Protein AF-A0A3S0N2Q9-F1 (afdb_monomer_lite)

pLDDT: mean 88.04, std 15.73, range [39.75, 98.62]

Sequence (225 aa):
MKKILVVFVSLSFTLGFSQKNTSEFSVGYNKNIETYFLAEILSAEHRRNNRDFELYKIKECSVYQPVVRNALQKYDRLKNSAIAVSTAKLNDILMEKYGSGNDILMKPLMYHKEFPSVEWVSEYYFENSNLTKEQNREATGLIKNYLTELSKFYIQENIEQFFKDNKDFYSGGIEEYSKQIPAGFTHAMEQFYGEKFHTYTVLISPMMMWPIEDNEGRGIAAEVV

Structure (mmCIF, N/CA/C/O backbone):
data_AF-A0A3S0N2Q9-F1
#
_entry.id   AF-A0A3S0N2Q9-F1
#
loop_
_atom_site.group_PDB
_atom_site.id
_atom_site.type_symbol
_atom_site.label_atom_id
_atom_site.label_alt_id
_atom_site.label_comp_id
_atom_site.label_asym_id
_atom_site.label_entity_id
_atom_site.label_seq_id
_atom_site.pdbx_PDB_ins_code
_atom_site.Cartn_x
_atom_site.Cartn_y
_atom_site.Cartn_z
_atom_site.occupancy
_atom_site.B_iso_or_equiv
_atom_site.auth_seq_id
_atom_site.auth_comp_id
_atom_site.auth_asym_id
_atom_site.auth_atom_id
_atom_site.pdbx_PDB_model_num
ATOM 1 N N . MET A 1 1 ? 88.301 -6.225 12.216 1.00 40.03 1 MET A N 1
ATOM 2 C CA . MET A 1 1 ? 87.132 -5.540 11.617 1.00 40.03 1 MET A CA 1
ATOM 3 C C . MET A 1 1 ? 86.053 -6.570 11.324 1.00 40.03 1 MET A C 1
ATOM 5 O O . MET A 1 1 ? 86.344 -7.494 10.582 1.00 40.03 1 MET A O 1
ATOM 9 N N . LYS A 1 2 ? 84.855 -6.429 11.903 1.00 39.75 2 LYS A N 1
ATOM 10 C CA . LYS A 1 2 ? 83.563 -6.909 11.369 1.00 39.75 2 LYS A CA 1
ATOM 11 C C . LYS A 1 2 ? 82.471 -6.323 12.272 1.00 39.75 2 LYS A C 1
ATOM 13 O O . LYS A 1 2 ? 82.330 -6.731 13.418 1.00 39.75 2 LYS A O 1
ATOM 18 N N . LYS A 1 3 ? 81.804 -5.272 11.789 1.00 42.94 3 LYS A N 1
ATOM 19 C CA . LYS A 1 3 ? 80.675 -4.622 12.466 1.00 42.94 3 LYS A CA 1
ATOM 20 C C . LYS A 1 3 ? 79.410 -5.381 12.068 1.00 42.94 3 LYS A C 1
ATOM 22 O O . LYS A 1 3 ? 79.165 -5.545 10.877 1.00 42.94 3 LYS A O 1
ATOM 27 N N . ILE A 1 4 ? 78.648 -5.858 13.046 1.00 51.09 4 ILE A N 1
ATOM 28 C CA . ILE A 1 4 ? 77.326 -6.444 12.818 1.00 51.09 4 ILE A CA 1
ATOM 29 C C . ILE A 1 4 ? 76.344 -5.276 12.737 1.00 51.09 4 ILE A C 1
ATOM 31 O O . ILE A 1 4 ? 76.158 -4.547 13.709 1.00 51.09 4 ILE A O 1
ATOM 35 N N . LEU A 1 5 ? 75.779 -5.066 11.551 1.00 46.06 5 LEU A N 1
ATOM 36 C CA . LEU A 1 5 ? 74.721 -4.095 11.310 1.00 46.06 5 LEU A CA 1
ATOM 37 C C . LEU A 1 5 ? 73.386 -4.810 11.559 1.00 46.06 5 LEU A C 1
ATOM 39 O O . LEU A 1 5 ? 72.993 -5.669 10.775 1.00 46.06 5 LEU A O 1
ATOM 43 N N . VAL A 1 6 ? 72.717 -4.500 12.668 1.00 51.66 6 VAL A N 1
ATOM 44 C CA . VAL A 1 6 ? 71.352 -4.974 12.933 1.00 51.66 6 VAL A CA 1
ATOM 45 C C . VAL A 1 6 ? 70.395 -3.932 12.365 1.00 51.66 6 VAL A C 1
ATOM 47 O O . VAL A 1 6 ? 70.317 -2.817 12.873 1.00 51.66 6 VAL A O 1
ATOM 50 N N . VAL A 1 7 ? 69.699 -4.282 11.284 1.00 51.31 7 VAL A N 1
ATOM 51 C CA . VAL A 1 7 ? 68.630 -3.461 10.705 1.00 51.31 7 VAL A CA 1
ATOM 52 C C . VAL A 1 7 ? 67.320 -3.871 11.370 1.00 51.31 7 VAL A C 1
ATOM 54 O O . VAL A 1 7 ? 66.811 -4.962 11.130 1.00 51.31 7 VAL A O 1
ATOM 57 N 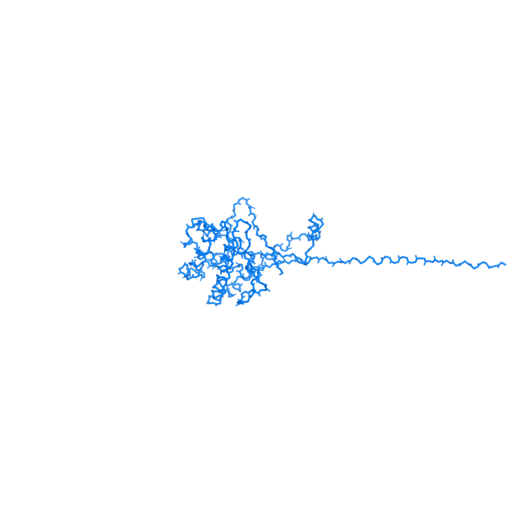N . PHE A 1 8 ? 66.781 -3.001 12.223 1.00 47.12 8 PHE A N 1
ATOM 58 C CA . PHE A 1 8 ? 65.413 -3.119 12.722 1.00 47.12 8 PHE A CA 1
ATOM 59 C C . PHE A 1 8 ? 64.461 -2.627 11.626 1.00 47.12 8 PHE A C 1
ATOM 61 O O . PHE A 1 8 ? 64.335 -1.427 11.396 1.00 47.12 8 PHE A O 1
ATOM 68 N N . VAL A 1 9 ? 63.815 -3.558 10.923 1.00 48.06 9 VAL A N 1
ATOM 69 C CA . VAL A 1 9 ? 62.701 -3.249 10.020 1.00 48.06 9 VAL A CA 1
ATOM 70 C C . VAL A 1 9 ? 61.433 -3.189 10.866 1.00 48.06 9 VAL A C 1
ATOM 72 O O . VAL A 1 9 ? 60.861 -4.214 11.232 1.00 48.06 9 VAL A O 1
ATOM 75 N N . SER A 1 10 ? 61.003 -1.981 11.212 1.00 47.91 10 SER A N 1
ATOM 76 C CA . SER A 1 10 ? 59.688 -1.718 11.792 1.00 47.91 10 SER A CA 1
ATOM 77 C C . SER A 1 10 ? 58.616 -1.902 10.713 1.00 47.91 10 SER A C 1
ATOM 79 O O . SER A 1 10 ? 58.299 -0.992 9.952 1.00 47.91 10 SER A O 1
ATOM 81 N N . LEU A 1 11 ? 58.058 -3.111 10.638 1.00 48.53 11 LEU A N 1
ATOM 82 C CA . LEU A 1 11 ? 56.84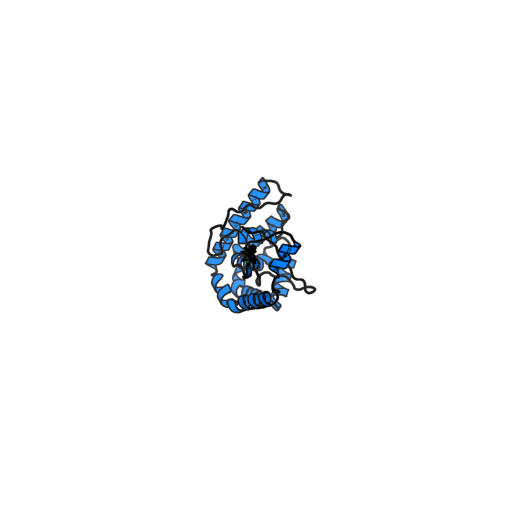8 -3.410 9.873 1.00 48.53 11 LEU A CA 1
ATOM 83 C C . LEU A 1 11 ? 55.632 -2.828 10.601 1.00 48.53 11 LEU A C 1
ATOM 85 O O . LEU A 1 11 ? 54.981 -3.494 11.403 1.00 48.53 11 LEU A O 1
ATOM 89 N N . SER A 1 12 ? 55.318 -1.568 10.315 1.00 47.28 12 SER A N 1
ATOM 90 C CA . SER A 1 12 ? 54.006 -0.999 10.617 1.00 47.28 12 SER A CA 1
ATOM 91 C C . SER A 1 12 ? 52.989 -1.559 9.622 1.00 47.28 12 SER A C 1
ATOM 93 O O . SER A 1 12 ? 52.709 -0.953 8.593 1.00 47.28 12 SER A O 1
ATOM 95 N N . PHE A 1 13 ? 52.435 -2.737 9.919 1.00 47.34 13 PHE A N 1
ATOM 96 C CA . PHE A 1 13 ? 51.189 -3.180 9.299 1.00 47.34 13 PHE A CA 1
ATOM 97 C C . PHE A 1 13 ? 50.051 -2.334 9.874 1.00 47.34 13 PHE A C 1
ATOM 99 O O . PHE A 1 13 ? 49.467 -2.661 10.906 1.00 47.34 13 PHE A O 1
ATOM 106 N N . THR A 1 14 ? 49.715 -1.235 9.206 1.00 50.50 14 THR A N 1
ATOM 107 C CA . THR A 1 14 ? 48.369 -0.681 9.320 1.00 50.50 14 THR A CA 1
ATOM 108 C C . THR A 1 14 ? 47.440 -1.634 8.574 1.00 50.50 14 THR A C 1
ATOM 110 O O . THR A 1 14 ? 47.204 -1.507 7.375 1.00 50.50 14 THR A O 1
ATOM 113 N N . LEU A 1 15 ? 46.916 -2.636 9.284 1.00 47.09 15 LEU A N 1
ATOM 114 C CA . LEU A 1 15 ? 45.679 -3.292 8.873 1.00 47.09 15 LEU A CA 1
ATOM 115 C C . LEU A 1 15 ? 44.588 -2.225 8.958 1.00 47.09 15 LEU A C 1
ATOM 117 O O . LEU A 1 15 ? 43.930 -2.055 9.982 1.00 47.09 15 LEU A O 1
ATOM 121 N N . GLY A 1 16 ? 44.449 -1.448 7.885 1.00 39.88 16 GLY A N 1
ATOM 122 C CA . GLY A 1 16 ? 43.250 -0.677 7.640 1.00 39.88 16 GLY A CA 1
ATOM 123 C C . GLY A 1 16 ? 42.119 -1.680 7.516 1.00 39.88 16 GLY A C 1
ATOM 124 O O . GLY A 1 16 ? 41.902 -2.244 6.446 1.00 39.88 16 GLY A O 1
ATOM 125 N N . PHE A 1 17 ? 41.422 -1.930 8.622 1.00 44.44 17 PHE A N 1
ATOM 126 C CA . PHE A 1 17 ? 40.077 -2.471 8.588 1.00 44.44 17 PHE A CA 1
ATOM 127 C C . PHE A 1 17 ? 39.235 -1.465 7.801 1.00 44.44 17 PHE A C 1
ATOM 129 O O . PHE A 1 17 ? 38.624 -0.557 8.358 1.00 44.44 17 PHE A O 1
ATOM 136 N N . SER A 1 18 ? 39.219 -1.602 6.475 1.00 44.56 18 SER A N 1
ATOM 137 C CA . SER A 1 18 ? 38.090 -1.134 5.694 1.00 44.56 18 SER A CA 1
ATOM 138 C C . SER A 1 18 ? 36.956 -2.068 6.070 1.00 44.56 18 SER A C 1
ATOM 140 O O . SER A 1 18 ? 36.773 -3.137 5.490 1.00 44.56 18 SER A O 1
ATOM 142 N N . GLN A 1 19 ? 36.239 -1.697 7.124 1.00 42.19 19 GLN A N 1
ATOM 143 C CA . GLN A 1 19 ? 34.925 -2.235 7.394 1.00 42.19 19 GLN A CA 1
ATOM 144 C C . GLN A 1 19 ? 34.051 -1.747 6.234 1.00 42.19 19 GLN A C 1
ATOM 146 O O . GLN A 1 19 ? 33.412 -0.701 6.317 1.00 42.19 19 GLN A O 1
ATOM 151 N N . LYS A 1 20 ? 34.091 -2.464 5.103 1.00 48.38 20 LYS A N 1
ATOM 152 C CA . LYS A 1 20 ? 33.092 -2.357 4.040 1.00 48.38 20 LYS A CA 1
ATOM 153 C C . LYS A 1 20 ? 31.778 -2.907 4.596 1.00 48.38 20 LYS A C 1
ATOM 155 O O . LYS A 1 20 ? 31.301 -3.947 4.167 1.00 48.38 20 LYS A O 1
ATOM 160 N N . ASN A 1 21 ? 31.192 -2.198 5.552 1.00 47.19 21 ASN A N 1
ATOM 161 C CA . ASN A 1 21 ? 29.748 -2.179 5.672 1.00 47.19 21 ASN A CA 1
ATOM 162 C C . ASN A 1 21 ? 29.280 -1.222 4.580 1.00 47.19 21 ASN A C 1
ATOM 164 O O . ASN A 1 21 ? 29.016 -0.054 4.838 1.00 47.19 21 ASN A O 1
ATOM 168 N N . THR A 1 22 ? 29.303 -1.690 3.331 1.00 54.75 22 THR A N 1
ATOM 169 C CA . THR A 1 22 ? 28.456 -1.077 2.316 1.00 54.75 22 THR A CA 1
ATOM 170 C C . THR A 1 22 ? 27.050 -1.474 2.711 1.00 54.75 22 THR A C 1
ATOM 172 O O . THR A 1 22 ? 26.713 -2.655 2.640 1.00 54.75 22 THR A O 1
ATOM 175 N N . SER A 1 23 ? 26.280 -0.519 3.211 1.00 62.28 23 SER A N 1
ATOM 176 C CA . SER A 1 23 ? 24.845 -0.675 3.387 1.00 62.28 23 SER A CA 1
ATOM 177 C C . SER A 1 23 ? 24.244 -1.249 2.106 1.00 62.28 23 SER A C 1
ATOM 179 O O . SER A 1 23 ? 24.501 -0.761 0.999 1.00 62.28 23 SER A O 1
ATOM 181 N N . GLU A 1 24 ? 23.522 -2.355 2.257 1.00 78.19 24 GLU A N 1
ATOM 182 C CA . GLU A 1 24 ? 22.898 -3.043 1.135 1.00 78.19 24 GLU A CA 1
ATOM 183 C C . GLU A 1 24 ? 21.768 -2.159 0.598 1.00 78.19 24 GLU A C 1
ATOM 185 O O . GLU A 1 24 ? 20.966 -1.637 1.372 1.00 78.19 24 GLU A O 1
ATOM 190 N N . PHE A 1 25 ? 21.733 -1.939 -0.716 1.00 86.75 25 PHE A N 1
ATOM 191 C CA . PHE A 1 25 ? 20.623 -1.253 -1.368 1.00 86.75 25 PHE A CA 1
ATOM 192 C C . PHE A 1 25 ? 19.730 -2.298 -2.026 1.00 86.75 25 PHE A C 1
ATOM 194 O O . PHE A 1 25 ? 20.210 -3.088 -2.840 1.00 86.75 25 PHE A O 1
ATOM 201 N N . SER A 1 26 ? 18.442 -2.290 -1.700 1.00 90.00 26 SER A N 1
ATOM 202 C CA . SER A 1 26 ? 17.467 -3.220 -2.261 1.00 90.00 26 SER A CA 1
ATOM 203 C C . SER A 1 26 ? 16.274 -2.483 -2.860 1.00 90.00 26 SER A C 1
ATOM 205 O O . SER A 1 26 ? 15.879 -1.408 -2.404 1.00 90.00 26 SER A O 1
ATOM 207 N N . VAL A 1 27 ? 15.704 -3.067 -3.910 1.00 93.44 27 VAL A N 1
ATOM 208 C CA . VAL A 1 27 ? 14.485 -2.579 -4.557 1.00 93.44 27 VAL A CA 1
ATOM 209 C C . VAL A 1 27 ? 13.480 -3.716 -4.564 1.00 93.44 27 VAL A C 1
ATOM 211 O O . VAL A 1 27 ? 13.806 -4.839 -4.949 1.00 93.44 27 VAL A O 1
ATOM 214 N N . GLY A 1 28 ? 12.257 -3.434 -4.139 1.00 95.94 28 GLY A N 1
ATOM 215 C CA . GLY A 1 28 ? 11.189 -4.421 -4.073 1.00 95.94 28 GLY A CA 1
ATOM 216 C C . GLY A 1 28 ? 9.818 -3.770 -4.109 1.00 95.94 28 GLY A C 1
ATOM 217 O O . GLY A 1 28 ? 9.685 -2.597 -4.432 1.00 95.94 28 GLY A O 1
ATOM 218 N N . TYR A 1 29 ? 8.797 -4.534 -3.753 1.00 96.44 29 TYR A N 1
ATOM 219 C CA . TYR A 1 29 ? 7.470 -4.029 -3.414 1.00 96.44 29 TYR A CA 1
ATOM 220 C C . TYR A 1 29 ? 7.019 -4.728 -2.133 1.00 96.44 29 TYR A C 1
ATOM 222 O O . TYR A 1 29 ? 7.585 -5.756 -1.756 1.00 96.44 29 TYR A O 1
ATOM 230 N N . ASN A 1 30 ? 6.015 -4.176 -1.460 1.00 96.62 30 ASN A N 1
ATOM 231 C CA . ASN A 1 30 ? 5.457 -4.765 -0.249 1.00 96.62 30 ASN A CA 1
ATOM 232 C C . ASN A 1 30 ? 3.965 -5.035 -0.448 1.00 96.62 30 ASN A C 1
ATOM 234 O O . ASN A 1 30 ? 3.196 -4.140 -0.801 1.00 96.62 30 ASN A O 1
ATOM 238 N N . LYS A 1 31 ? 3.545 -6.273 -0.204 1.00 97.62 31 LYS A N 1
ATOM 239 C CA . LYS A 1 31 ? 2.170 -6.721 -0.435 1.00 97.62 31 LYS A CA 1
ATOM 240 C C . LYS A 1 31 ? 1.167 -6.046 0.490 1.00 97.62 31 LYS A C 1
ATOM 242 O O . LYS A 1 31 ? 0.021 -5.882 0.081 1.00 97.62 31 LYS A O 1
ATOM 247 N N . ASN A 1 32 ? 1.561 -5.626 1.694 1.00 97.94 32 ASN A N 1
ATOM 248 C CA . ASN A 1 32 ? 0.667 -4.884 2.588 1.00 97.94 32 ASN A CA 1
ATOM 249 C C . ASN A 1 32 ? 0.337 -3.522 1.977 1.00 97.94 32 ASN A C 1
ATOM 251 O O . ASN A 1 32 ? -0.834 -3.155 1.904 1.00 97.94 32 ASN A O 1
ATOM 255 N N . ILE A 1 33 ? 1.365 -2.820 1.488 1.00 97.56 33 ILE A N 1
ATOM 256 C CA . ILE A 1 33 ? 1.238 -1.520 0.819 1.00 97.56 33 ILE A CA 1
ATOM 257 C C . ILE A 1 33 ? 0.391 -1.641 -0.449 1.00 97.56 33 ILE A C 1
ATOM 259 O O . ILE A 1 33 ? -0.598 -0.926 -0.601 1.00 97.56 33 ILE A O 1
ATOM 263 N N . GLU A 1 34 ? 0.706 -2.595 -1.322 1.00 98.06 34 GLU A N 1
ATOM 264 C CA . GLU A 1 34 ? -0.050 -2.779 -2.564 1.00 98.06 34 GLU A CA 1
ATOM 265 C C . GLU A 1 34 ? -1.511 -3.172 -2.307 1.00 98.06 34 GLU A C 1
ATOM 267 O O . GLU A 1 34 ? -2.424 -2.695 -2.980 1.00 98.06 34 GLU A O 1
ATOM 272 N N . THR A 1 35 ? -1.758 -4.018 -1.304 1.00 98.62 35 THR A N 1
ATOM 273 C CA . THR A 1 35 ? -3.123 -4.414 -0.923 1.00 98.62 35 THR A CA 1
ATOM 274 C C . THR A 1 35 ? -3.893 -3.246 -0.321 1.00 98.62 35 THR A C 1
ATOM 276 O O . THR A 1 35 ? -5.088 -3.098 -0.578 1.00 98.62 35 THR A O 1
ATOM 279 N N . TYR A 1 36 ? -3.218 -2.395 0.452 1.00 98.56 36 TYR A N 1
ATOM 280 C CA . TYR A 1 36 ? -3.803 -1.167 0.966 1.00 98.56 36 TYR A CA 1
ATOM 281 C C . TYR A 1 36 ? -4.227 -0.230 -0.171 1.00 98.56 36 TYR A C 1
ATOM 283 O O . TYR A 1 36 ? -5.373 0.216 -0.186 1.00 98.56 36 TYR A O 1
ATOM 291 N N . PHE A 1 37 ? -3.360 0.015 -1.156 1.00 98.00 37 PHE A N 1
ATOM 292 C CA . PHE A 1 37 ? -3.709 0.877 -2.288 1.00 98.00 37 PHE A CA 1
ATOM 293 C C . PHE A 1 37 ? -4.804 0.281 -3.174 1.00 98.00 37 PHE A C 1
ATOM 295 O O . PHE A 1 37 ? -5.657 1.018 -3.668 1.00 98.00 37 PHE A O 1
ATOM 302 N N . LEU A 1 38 ? -4.867 -1.048 -3.304 1.00 98.56 38 LEU A N 1
ATOM 303 C CA . LEU A 1 38 ? -6.017 -1.706 -3.923 1.00 98.56 38 LEU A CA 1
ATOM 304 C C . LEU A 1 38 ? -7.311 -1.393 -3.158 1.00 98.56 38 LEU A C 1
ATOM 306 O O . LEU A 1 38 ? -8.324 -1.049 -3.767 1.00 98.56 38 LEU A O 1
ATOM 310 N N . ALA A 1 39 ? -7.289 -1.482 -1.829 1.00 98.50 39 ALA A N 1
ATOM 311 C CA . ALA A 1 39 ? -8.440 -1.128 -1.008 1.00 98.50 39 ALA A CA 1
ATOM 312 C C . ALA A 1 39 ? -8.799 0.367 -1.129 1.00 98.50 39 ALA A C 1
ATOM 314 O O . ALA A 1 39 ? -9.983 0.703 -1.164 1.00 98.50 39 ALA A O 1
ATOM 315 N N . GLU A 1 40 ? -7.815 1.261 -1.285 1.00 97.62 40 GLU A N 1
ATOM 316 C CA . GLU A 1 40 ? -8.074 2.682 -1.546 1.00 97.62 40 GLU A CA 1
ATOM 317 C C . GLU A 1 40 ? -8.801 2.911 -2.870 1.00 97.62 40 GLU A C 1
ATOM 319 O O . GLU A 1 40 ? -9.810 3.621 -2.876 1.00 97.62 40 GLU A O 1
ATOM 324 N N . ILE A 1 41 ? -8.360 2.258 -3.954 1.00 97.69 41 ILE A N 1
ATOM 325 C CA . ILE A 1 41 ? -9.036 2.292 -5.262 1.00 97.69 41 ILE A CA 1
ATOM 326 C C . ILE A 1 41 ? -10.510 1.905 -5.109 1.00 97.69 41 ILE A C 1
ATOM 328 O O . ILE A 1 41 ? -11.395 2.592 -5.618 1.00 97.69 41 ILE A O 1
ATOM 332 N N . LEU A 1 42 ? -10.786 0.820 -4.381 1.00 98.38 42 LEU A N 1
ATOM 333 C CA . LEU A 1 42 ? -12.152 0.342 -4.157 1.00 98.38 42 LEU A CA 1
ATOM 334 C C . LEU A 1 42 ? -12.978 1.300 -3.287 1.00 98.38 42 LEU A C 1
ATOM 336 O O . LEU A 1 42 ? -14.195 1.369 -3.437 1.00 98.38 42 LEU A O 1
ATOM 340 N N . SER A 1 43 ? -12.331 2.038 -2.385 1.00 98.06 43 SER A N 1
ATOM 341 C CA . SER A 1 43 ? -12.992 2.908 -1.410 1.00 98.06 43 SER A CA 1
ATOM 342 C C . SER A 1 43 ? -13.406 4.280 -1.941 1.00 98.06 43 SER A C 1
ATOM 344 O O . SER A 1 43 ? -14.196 4.959 -1.287 1.00 98.06 43 SER A O 1
ATOM 346 N N . ALA A 1 44 ? -12.890 4.698 -3.103 1.00 97.12 44 ALA A N 1
ATOM 347 C CA . ALA A 1 44 ? -13.015 6.065 -3.611 1.00 97.12 44 ALA A CA 1
ATOM 348 C C . ALA A 1 44 ? -14.455 6.607 -3.603 1.00 97.12 44 ALA A C 1
ATOM 350 O O . ALA A 1 44 ? -14.680 7.739 -3.181 1.00 97.12 44 ALA A O 1
ATOM 351 N N . GLU A 1 45 ? -15.446 5.800 -3.995 1.00 97.25 45 GLU A N 1
ATOM 352 C CA . GLU A 1 45 ? -16.851 6.232 -4.030 1.00 97.25 45 GLU A CA 1
ATOM 353 C C . GLU A 1 45 ? -17.467 6.473 -2.644 1.00 97.25 45 GLU A C 1
ATOM 355 O O . GLU A 1 45 ? -18.411 7.260 -2.547 1.00 97.25 45 GLU A O 1
ATOM 360 N N . HIS A 1 46 ? -16.927 5.845 -1.593 1.00 98.00 46 HIS A N 1
ATOM 361 C CA . HIS A 1 46 ? -17.415 5.927 -0.207 1.00 98.00 46 HIS A CA 1
ATOM 362 C C . HIS A 1 46 ? -16.757 7.037 0.609 1.00 98.00 46 HIS A C 1
ATOM 364 O O . HIS A 1 46 ? -17.183 7.303 1.735 1.00 98.00 46 HIS A O 1
ATOM 370 N N . ARG A 1 47 ? -15.709 7.672 0.075 1.00 96.75 47 ARG A N 1
ATOM 371 C CA . ARG A 1 47 ? -15.022 8.781 0.737 1.00 96.75 47 ARG A CA 1
ATOM 372 C C . ARG A 1 47 ? -15.976 9.961 0.902 1.00 96.75 47 ARG A C 1
ATOM 374 O O . ARG A 1 47 ? -16.635 10.377 -0.050 1.00 96.75 47 ARG A O 1
ATOM 381 N N . ARG A 1 48 ? -16.022 10.544 2.097 1.00 95.62 48 ARG A N 1
ATOM 382 C CA . ARG A 1 48 ? -16.661 11.848 2.324 1.00 95.62 48 ARG A CA 1
ATOM 383 C C . ARG A 1 48 ? -15.762 12.976 1.860 1.00 95.62 48 ARG A C 1
ATOM 385 O O . ARG A 1 48 ? -16.251 13.949 1.294 1.00 95.62 48 ARG A O 1
ATOM 392 N N . ASN A 1 49 ? -14.457 12.830 2.068 1.00 91.19 49 ASN A N 1
ATOM 393 C CA . ASN A 1 49 ? -13.488 13.845 1.697 1.00 91.19 49 ASN A CA 1
ATOM 394 C C . ASN A 1 49 ? -12.585 13.370 0.561 1.00 91.19 49 ASN A C 1
ATOM 396 O O . ASN A 1 49 ? -12.208 12.203 0.497 1.00 91.19 49 ASN A O 1
ATOM 400 N N . ASN A 1 50 ? -12.190 14.299 -0.309 1.00 89.88 50 ASN A N 1
ATOM 401 C CA . ASN A 1 50 ? -11.345 14.048 -1.482 1.00 89.88 50 ASN A CA 1
ATOM 402 C C . ASN A 1 50 ? -11.922 13.036 -2.490 1.00 89.88 50 ASN A C 1
ATOM 404 O O . ASN A 1 50 ? -11.203 12.620 -3.389 1.00 89.88 50 ASN A O 1
ATOM 408 N N . ARG A 1 51 ? -13.213 12.677 -2.400 1.00 95.69 51 ARG A N 1
ATOM 409 C CA . ARG A 1 51 ? -13.880 11.734 -3.316 1.00 95.69 51 ARG A CA 1
ATOM 410 C C . ARG A 1 51 ? -13.646 12.074 -4.783 1.00 95.69 51 ARG A C 1
ATOM 412 O O . ARG A 1 51 ? -13.207 11.218 -5.541 1.00 95.69 51 ARG A O 1
ATOM 419 N N . ASP A 1 52 ? -13.894 13.323 -5.168 1.00 96.12 52 ASP A N 1
ATOM 420 C CA . ASP A 1 52 ? -13.748 13.753 -6.562 1.00 96.12 52 ASP A CA 1
ATOM 421 C C . ASP A 1 52 ? -12.298 13.632 -7.045 1.00 96.12 52 ASP A C 1
ATOM 423 O O . ASP A 1 52 ? -12.055 13.219 -8.177 1.00 96.12 52 ASP A O 1
ATOM 427 N N . PHE A 1 53 ? -11.332 13.911 -6.165 1.00 93.62 53 PHE A N 1
ATOM 428 C CA . PHE A 1 53 ? -9.917 13.736 -6.469 1.00 93.62 53 PHE A CA 1
ATOM 429 C C . PHE A 1 53 ? -9.544 12.254 -6.592 1.00 93.62 53 PHE A C 1
ATOM 431 O O . PHE A 1 53 ? -8.904 11.874 -7.565 1.00 93.62 53 PHE A O 1
ATOM 438 N N . GLU A 1 54 ? -9.985 11.387 -5.678 1.00 95.19 54 GLU A N 1
ATOM 439 C CA . GLU A 1 54 ? -9.747 9.939 -5.777 1.00 95.19 54 GLU A CA 1
ATOM 440 C C . GLU A 1 54 ? -10.347 9.345 -7.062 1.00 95.19 54 GLU A C 1
ATOM 442 O O . GLU A 1 54 ? -9.687 8.572 -7.758 1.00 95.19 54 GLU A O 1
ATOM 447 N N . LEU A 1 55 ? -11.562 9.758 -7.436 1.00 96.56 55 LEU A N 1
ATOM 448 C CA . LEU A 1 55 ? -12.203 9.343 -8.687 1.00 96.56 55 LEU A CA 1
ATOM 449 C C . LEU A 1 55 ? -11.465 9.875 -9.925 1.00 96.56 55 LEU A C 1
ATOM 451 O O . LEU A 1 55 ? -11.322 9.145 -10.909 1.00 96.56 55 LEU A O 1
ATOM 455 N N . TYR A 1 56 ? -10.956 11.110 -9.874 1.00 95.44 56 TYR A N 1
ATOM 456 C CA . TYR A 1 56 ? -10.071 11.657 -10.905 1.00 95.44 56 TYR A CA 1
ATOM 457 C C . TYR A 1 56 ? -8.799 10.815 -11.047 1.00 95.44 56 TYR A C 1
ATOM 459 O O . TYR A 1 56 ? -8.489 10.374 -12.153 1.00 95.44 56 TYR A O 1
ATOM 467 N N . LYS A 1 57 ? -8.117 10.494 -9.939 1.00 94.56 57 LYS A N 1
ATOM 468 C CA . LYS A 1 57 ? -6.917 9.645 -9.960 1.00 94.56 57 LYS A CA 1
ATOM 469 C C . LYS A 1 57 ? -7.190 8.288 -10.599 1.00 94.56 57 LYS A C 1
ATOM 471 O O . LYS A 1 57 ? -6.405 7.866 -11.440 1.00 94.56 57 LYS A O 1
ATOM 476 N N . ILE A 1 58 ? -8.303 7.636 -10.251 1.00 95.69 58 ILE A N 1
ATOM 477 C CA . ILE A 1 58 ? -8.719 6.360 -10.860 1.00 95.69 58 ILE A CA 1
ATOM 478 C C . ILE A 1 58 ? -8.859 6.509 -12.369 1.00 95.69 58 ILE A C 1
ATOM 480 O O . ILE A 1 58 ? -8.285 5.723 -13.127 1.00 95.69 58 ILE A O 1
ATOM 484 N N . LYS A 1 59 ? -9.609 7.523 -12.809 1.00 95.31 59 LYS A N 1
ATOM 485 C CA . LYS A 1 59 ? -9.851 7.772 -14.227 1.00 95.31 59 LYS A CA 1
ATOM 486 C C . LYS A 1 59 ? -8.537 7.976 -14.979 1.00 95.31 59 LYS A C 1
ATOM 488 O O . LYS A 1 59 ? -8.300 7.259 -15.945 1.00 95.31 59 LYS A O 1
ATOM 493 N N . GLU A 1 60 ? -7.684 8.886 -14.519 1.00 94.25 60 GLU A N 1
ATOM 494 C CA . GLU A 1 60 ? -6.431 9.218 -15.202 1.00 94.25 60 GLU A CA 1
ATOM 495 C C . GLU A 1 60 ? -5.416 8.070 -15.141 1.00 94.25 60 GLU A C 1
ATOM 497 O O . GLU A 1 60 ? -4.919 7.620 -16.172 1.00 94.25 60 GLU A O 1
ATOM 502 N N . CYS A 1 61 ? -5.137 7.529 -13.950 1.00 93.69 61 CYS A N 1
ATOM 503 C CA . CYS A 1 61 ? -4.103 6.506 -13.767 1.00 93.69 61 CYS A CA 1
ATOM 504 C C . CYS A 1 61 ? -4.455 5.195 -14.479 1.00 93.69 61 CYS A C 1
ATOM 506 O O . CYS A 1 61 ? -3.566 4.528 -14.999 1.00 93.69 61 CYS A O 1
ATOM 508 N N . SER A 1 62 ? -5.740 4.834 -14.582 1.00 94.81 62 SER A N 1
ATOM 509 C CA . SER A 1 62 ? -6.160 3.617 -15.296 1.00 94.81 62 SER A CA 1
ATOM 510 C C . SER A 1 62 ? -5.826 3.620 -16.797 1.00 94.81 62 SER A C 1
ATOM 512 O O . SER A 1 62 ? -5.806 2.556 -17.423 1.00 94.81 62 SER A O 1
ATOM 514 N N . VAL A 1 63 ? -5.529 4.788 -17.381 1.00 94.12 63 VAL A N 1
ATOM 515 C CA . VAL A 1 63 ? -5.139 4.919 -18.791 1.00 94.12 63 VAL A CA 1
ATOM 516 C C . VAL A 1 63 ? -3.716 4.410 -19.026 1.00 94.12 63 VAL A C 1
ATOM 518 O O . VAL A 1 63 ? -3.474 3.723 -20.020 1.00 94.12 63 VAL A O 1
ATOM 521 N N . TYR A 1 64 ? -2.782 4.712 -18.119 1.00 90.44 64 TYR A N 1
ATOM 522 C CA . TYR A 1 64 ? -1.346 4.480 -18.326 1.00 90.44 64 TYR A CA 1
ATOM 523 C C . TYR A 1 64 ? -0.665 3.628 -17.248 1.00 90.44 64 TYR A C 1
ATOM 525 O O . TYR A 1 64 ? 0.487 3.254 -17.445 1.00 90.44 64 TYR A O 1
ATOM 533 N N . GLN A 1 65 ? -1.340 3.279 -16.148 1.00 92.75 65 GLN A N 1
ATOM 534 C CA . GLN A 1 65 ? -0.851 2.333 -15.138 1.00 92.75 65 GLN A CA 1
ATOM 535 C C . GLN A 1 65 ? -1.545 0.968 -15.324 1.00 92.75 65 GLN A C 1
ATOM 537 O O . GLN A 1 65 ? -2.682 0.778 -14.874 1.00 92.75 65 GLN A O 1
ATOM 542 N N . PRO A 1 66 ? -0.898 -0.022 -15.979 1.00 94.38 66 PRO A N 1
ATOM 543 C CA . PRO A 1 66 ? -1.517 -1.316 -16.264 1.00 94.38 66 PRO A CA 1
ATOM 544 C C . PRO A 1 66 ? -1.985 -2.061 -15.015 1.00 94.38 66 PRO A C 1
ATOM 546 O O . PRO A 1 66 ? -3.040 -2.685 -15.057 1.00 94.38 66 PRO A O 1
ATOM 549 N N . VAL A 1 67 ? -1.246 -1.967 -13.904 1.00 96.88 67 VAL A N 1
ATOM 550 C CA . VAL A 1 67 ? -1.615 -2.616 -12.635 1.00 96.88 67 VAL A CA 1
ATOM 551 C C . VAL A 1 67 ? -2.941 -2.071 -12.104 1.00 96.88 67 VAL A C 1
ATOM 553 O O . VAL A 1 67 ? -3.828 -2.861 -11.789 1.00 96.88 67 VAL A O 1
ATOM 556 N N . VAL A 1 68 ? -3.136 -0.748 -12.105 1.00 96.81 68 VAL A N 1
ATOM 557 C CA . VAL A 1 68 ? -4.406 -0.116 -11.703 1.00 96.81 68 VAL A CA 1
ATOM 558 C C . VAL A 1 68 ? -5.548 -0.544 -12.622 1.00 96.81 68 VAL A C 1
ATOM 560 O O . VAL A 1 68 ? -6.614 -0.940 -12.151 1.00 96.81 68 VAL A O 1
ATOM 563 N N . ARG A 1 69 ? -5.330 -0.545 -13.942 1.00 97.38 69 ARG A N 1
ATOM 564 C CA . ARG A 1 69 ? -6.338 -1.016 -14.906 1.00 97.38 69 ARG A CA 1
ATOM 565 C C . ARG A 1 69 ? -6.729 -2.474 -14.658 1.00 97.38 69 ARG A C 1
ATOM 567 O O . ARG A 1 69 ? -7.916 -2.796 -14.644 1.00 97.38 69 ARG A O 1
ATOM 574 N N . ASN A 1 70 ? -5.745 -3.343 -14.445 1.00 98.06 70 ASN A N 1
ATOM 575 C CA . ASN A 1 70 ? -5.964 -4.764 -14.190 1.00 98.06 70 ASN A CA 1
ATOM 576 C C . ASN A 1 70 ? -6.692 -4.979 -12.854 1.00 98.06 70 ASN A C 1
ATOM 578 O O . ASN A 1 70 ? -7.570 -5.837 -12.761 1.00 98.06 70 ASN A O 1
ATOM 582 N N . ALA A 1 71 ? -6.368 -4.185 -11.830 1.00 97.88 71 ALA A N 1
ATOM 583 C CA . ALA A 1 71 ? -7.045 -4.209 -10.539 1.00 97.88 71 ALA A CA 1
ATOM 584 C C . ALA A 1 71 ? -8.524 -3.826 -10.668 1.00 97.88 71 ALA A C 1
ATOM 586 O O . ALA A 1 71 ? -9.389 -4.564 -10.196 1.00 97.88 71 ALA A O 1
ATOM 587 N N . LEU A 1 72 ? -8.820 -2.727 -11.367 1.00 97.50 72 LEU A N 1
ATOM 588 C CA . LEU A 1 72 ? -10.190 -2.283 -11.629 1.00 97.50 72 LEU A CA 1
ATOM 589 C C . LEU A 1 72 ? -10.992 -3.354 -12.371 1.00 97.50 72 LEU A C 1
ATOM 591 O O . LEU A 1 72 ? -12.105 -3.662 -11.968 1.00 97.50 72 LEU A O 1
ATOM 595 N N . GLN A 1 73 ? -10.418 -3.977 -13.404 1.00 97.56 73 GLN A N 1
ATOM 596 C CA . GLN A 1 73 ? -11.087 -5.050 -14.148 1.00 97.56 73 GLN A CA 1
ATOM 597 C C . GLN A 1 73 ? -11.365 -6.287 -13.284 1.00 97.56 73 GLN A C 1
ATOM 599 O O . GLN A 1 73 ? -12.445 -6.870 -13.376 1.00 97.56 73 GLN A O 1
ATOM 604 N N . LYS A 1 74 ? -10.408 -6.700 -12.443 1.00 98.25 7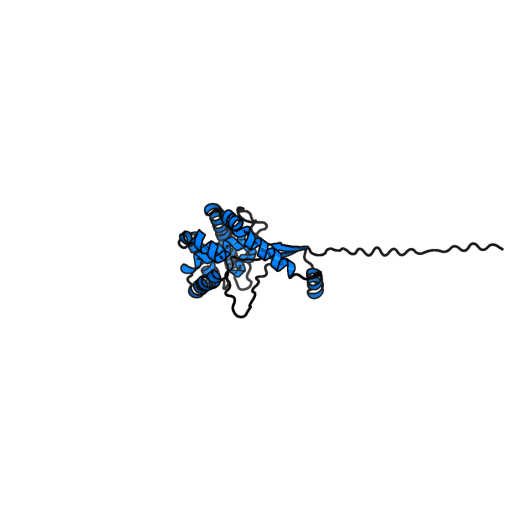4 LYS A N 1
ATOM 605 C CA . LYS A 1 74 ? -10.533 -7.918 -11.627 1.00 98.25 74 LYS A CA 1
ATOM 606 C C . LYS A 1 74 ? -11.460 -7.735 -10.423 1.00 98.25 74 LYS A C 1
ATOM 608 O O . LYS A 1 74 ? -12.161 -8.676 -10.047 1.00 98.25 74 LYS A O 1
ATOM 613 N N . TYR A 1 75 ? -11.467 -6.547 -9.823 1.00 98.19 75 TYR A N 1
ATOM 614 C CA . TYR A 1 75 ? -12.092 -6.297 -8.522 1.00 98.19 75 TYR A CA 1
ATOM 615 C C . TYR A 1 75 ? -13.260 -5.303 -8.556 1.00 98.19 75 TYR A C 1
ATOM 617 O O . TYR A 1 75 ? -13.758 -4.943 -7.494 1.00 98.19 75 TYR A O 1
ATOM 625 N N . ASP A 1 76 ? -13.768 -4.912 -9.731 1.00 96.12 76 ASP A N 1
ATOM 626 C CA . ASP A 1 76 ? -14.905 -3.980 -9.871 1.00 96.12 76 ASP A CA 1
ATOM 627 C C . ASP A 1 76 ? -16.112 -4.347 -8.986 1.00 96.12 76 ASP A C 1
ATOM 629 O O . ASP A 1 76 ? -16.693 -3.497 -8.310 1.00 96.12 76 ASP A O 1
ATOM 633 N N . ARG A 1 77 ? -16.422 -5.650 -8.889 1.00 97.44 77 ARG A N 1
ATOM 634 C CA . ARG A 1 77 ? -17.513 -6.181 -8.048 1.00 97.44 77 ARG A CA 1
ATOM 635 C C . ARG A 1 77 ? -17.383 -5.846 -6.556 1.00 97.44 77 ARG A C 1
ATOM 637 O O . ARG A 1 77 ? -18.346 -6.010 -5.812 1.00 97.44 77 ARG A O 1
ATOM 644 N N . LEU A 1 78 ? -16.200 -5.436 -6.101 1.00 98.06 78 LEU A N 1
ATOM 645 C CA . LEU A 1 78 ? -15.882 -5.168 -4.700 1.00 98.06 78 LEU A CA 1
ATOM 646 C C . LEU A 1 78 ? -16.001 -3.693 -4.314 1.00 98.06 78 LEU A C 1
ATOM 648 O O . LEU A 1 78 ? -15.783 -3.369 -3.148 1.00 98.06 78 LEU A O 1
ATOM 652 N N . LYS A 1 79 ? -16.399 -2.800 -5.226 1.00 95.62 79 LYS A N 1
ATOM 653 C CA . LYS A 1 79 ? -16.579 -1.367 -4.924 1.00 95.62 79 LYS A CA 1
ATOM 654 C C . LYS A 1 79 ? -17.537 -1.091 -3.764 1.00 95.62 79 LYS A C 1
ATOM 656 O O . LYS A 1 79 ? -17.378 -0.100 -3.074 1.00 95.62 79 LYS A O 1
ATOM 661 N N . ASN A 1 80 ? -18.493 -1.982 -3.498 1.00 97.31 80 ASN A N 1
ATOM 662 C CA . ASN A 1 80 ? -19.434 -1.877 -2.371 1.00 97.31 80 ASN A CA 1
ATOM 663 C C . ASN A 1 80 ? -19.145 -2.874 -1.236 1.00 97.31 80 ASN A C 1
ATOM 665 O O . ASN A 1 80 ? -20.010 -3.150 -0.406 1.00 97.31 80 ASN A O 1
ATOM 669 N N . SER A 1 81 ? -17.952 -3.467 -1.219 1.00 98.12 81 SER A N 1
ATOM 670 C CA . SER A 1 81 ? -17.557 -4.441 -0.201 1.00 98.12 81 SER A CA 1
ATOM 671 C C . SER A 1 81 ? -17.289 -3.785 1.157 1.00 98.12 81 SER A C 1
ATOM 673 O O . SER A 1 81 ? -17.063 -2.579 1.267 1.00 98.12 81 SER A O 1
ATOM 675 N N . ALA A 1 82 ? -17.260 -4.605 2.211 1.00 98.00 82 ALA A N 1
ATOM 676 C CA . ALA A 1 82 ? -16.954 -4.136 3.560 1.00 98.00 82 ALA A CA 1
ATOM 677 C C . ALA A 1 82 ? -15.566 -3.477 3.659 1.00 98.00 82 ALA A C 1
ATOM 679 O O . ALA A 1 82 ? -15.422 -2.505 4.399 1.00 98.00 82 ALA A O 1
ATOM 680 N N . ILE A 1 83 ? -14.571 -3.965 2.902 1.00 98.25 83 ILE A N 1
ATOM 681 C CA . ILE A 1 83 ? -13.234 -3.359 2.887 1.00 98.25 83 ILE A CA 1
ATOM 682 C C . ILE A 1 83 ? -13.258 -1.973 2.234 1.00 98.25 83 ILE A C 1
ATOM 684 O O . ILE A 1 83 ? -12.701 -1.041 2.793 1.00 98.25 83 ILE A O 1
ATOM 688 N N . ALA A 1 84 ? -13.992 -1.787 1.131 1.00 98.44 84 ALA A N 1
ATOM 689 C CA . ALA A 1 84 ? -14.108 -0.485 0.471 1.00 98.44 84 ALA A CA 1
ATOM 690 C C . ALA A 1 84 ? -14.685 0.578 1.423 1.00 98.44 84 ALA A C 1
ATOM 692 O O . ALA A 1 84 ? -14.138 1.672 1.567 1.00 98.44 84 ALA A O 1
ATOM 693 N N . VAL A 1 85 ? -15.757 0.228 2.138 1.00 98.44 85 VAL A N 1
ATOM 694 C CA . VAL A 1 85 ? -16.385 1.123 3.120 1.00 98.44 85 VAL A CA 1
ATOM 695 C C . VAL A 1 85 ? -15.466 1.373 4.320 1.00 98.44 85 VAL A C 1
ATOM 697 O O . VAL A 1 85 ? -15.381 2.503 4.805 1.00 98.44 85 VAL A O 1
ATOM 700 N N . SER A 1 86 ? -14.772 0.346 4.822 1.00 98.25 86 SER A N 1
ATOM 701 C CA . SER A 1 86 ? -13.908 0.485 5.999 1.00 98.25 86 SER A CA 1
ATOM 702 C C . SER A 1 86 ? -12.650 1.304 5.706 1.00 98.25 86 SER A C 1
ATOM 704 O O . SER A 1 86 ? -12.295 2.148 6.529 1.00 98.25 86 SER A O 1
ATOM 706 N N . THR A 1 87 ? -12.039 1.143 4.529 1.00 98.50 87 THR A N 1
ATOM 707 C CA . THR A 1 87 ? -10.916 1.967 4.062 1.00 98.50 87 THR A CA 1
ATOM 708 C C . THR A 1 87 ? -11.327 3.428 3.932 1.00 98.50 87 THR A C 1
ATOM 710 O O . THR A 1 87 ? -10.655 4.299 4.483 1.00 98.50 87 THR A O 1
ATOM 713 N N . ALA A 1 88 ? -12.471 3.714 3.296 1.00 98.12 88 ALA A N 1
ATOM 714 C CA . ALA A 1 88 ? -12.967 5.086 3.188 1.00 98.12 88 ALA A CA 1
ATOM 715 C C . ALA A 1 88 ? -13.209 5.708 4.565 1.00 98.12 88 ALA A C 1
ATOM 717 O O . ALA A 1 88 ? -12.757 6.819 4.841 1.00 98.12 88 ALA A O 1
ATOM 718 N N . LYS A 1 89 ? -13.865 4.957 5.457 1.00 97.88 89 LYS A N 1
ATOM 719 C CA . LYS A 1 89 ? -14.137 5.399 6.824 1.00 97.88 89 LYS A CA 1
ATOM 720 C C . LYS A 1 89 ? -12.856 5.674 7.604 1.00 97.88 89 LYS A C 1
ATOM 722 O O . LYS A 1 89 ? -12.811 6.680 8.308 1.00 97.88 89 LYS A O 1
ATOM 727 N N . LEU A 1 90 ? -11.849 4.803 7.511 1.00 98.12 90 LEU A N 1
ATOM 728 C CA . LEU A 1 90 ? -10.566 5.026 8.170 1.00 98.12 90 LEU A CA 1
ATOM 729 C C . LEU A 1 90 ? -9.934 6.319 7.656 1.00 98.12 90 LEU A C 1
ATOM 731 O O . LEU A 1 90 ? -9.641 7.192 8.464 1.00 98.12 90 LEU A O 1
ATOM 735 N N . ASN A 1 91 ? -9.788 6.467 6.341 1.00 97.50 91 ASN A N 1
ATOM 736 C CA . ASN A 1 91 ? -9.113 7.621 5.749 1.00 97.50 91 ASN A CA 1
ATOM 737 C C . ASN A 1 91 ? -9.827 8.940 6.057 1.00 97.50 91 ASN A C 1
ATOM 739 O O . ASN A 1 91 ? -9.172 9.934 6.363 1.00 97.50 91 ASN A O 1
ATOM 743 N N . ASP A 1 92 ? -11.160 8.948 6.048 1.00 97.12 92 ASP A N 1
ATOM 744 C CA . ASP A 1 92 ? -11.921 10.126 6.461 1.00 97.12 92 ASP A CA 1
ATOM 745 C C . ASP A 1 92 ? -11.727 10.435 7.953 1.00 97.12 92 ASP A C 1
ATOM 747 O O . ASP A 1 92 ? -11.530 11.593 8.301 1.00 97.12 92 ASP A O 1
ATOM 751 N N . ILE A 1 93 ? -11.723 9.430 8.841 1.00 97.00 93 ILE A N 1
ATOM 752 C CA . ILE A 1 93 ? -11.464 9.649 10.277 1.00 97.00 93 ILE A CA 1
ATOM 753 C C . ILE A 1 93 ? -10.045 10.182 10.500 1.00 97.00 93 ILE A C 1
ATOM 755 O O . ILE A 1 93 ? -9.867 11.119 11.278 1.00 97.00 93 ILE A O 1
ATOM 759 N N . LEU A 1 94 ? -9.043 9.608 9.828 1.00 95.81 94 LEU A N 1
ATOM 760 C CA . LEU A 1 94 ? -7.653 10.052 9.928 1.00 95.81 94 LEU A CA 1
ATOM 761 C C . LEU A 1 94 ? -7.508 11.524 9.554 1.00 95.81 94 LEU A C 1
ATOM 763 O O . LEU A 1 94 ? -6.872 12.288 10.284 1.00 95.81 94 LEU A O 1
ATOM 767 N N . MET A 1 95 ? -8.179 11.945 8.488 1.00 94.81 95 MET A N 1
ATOM 768 C CA . MET A 1 95 ? -8.106 13.324 8.038 1.00 94.81 95 MET A CA 1
ATOM 769 C C . MET A 1 95 ? -8.938 14.273 8.905 1.00 94.81 95 MET A C 1
ATOM 771 O O . MET A 1 95 ? -8.414 15.273 9.387 1.00 94.81 95 MET A O 1
ATOM 775 N N . GLU A 1 96 ? -10.213 13.961 9.146 1.00 95.44 96 GLU A N 1
ATOM 776 C CA . GLU A 1 96 ? -11.147 14.841 9.863 1.00 95.44 96 GLU A CA 1
ATOM 777 C C . GLU A 1 96 ? -10.775 15.004 11.342 1.00 95.44 96 GLU A C 1
ATOM 779 O O . GLU A 1 96 ? -10.888 16.096 11.897 1.00 95.44 96 GLU A O 1
ATOM 784 N N . LYS A 1 97 ? -10.355 13.916 11.999 1.00 95.06 97 LYS A N 1
ATOM 785 C CA . LYS A 1 97 ? -10.134 13.895 13.451 1.00 95.06 97 LYS A CA 1
ATOM 786 C C . LYS A 1 97 ? -8.672 14.072 13.839 1.00 95.06 97 LYS A C 1
ATOM 788 O O . LYS A 1 97 ? -8.397 14.653 14.888 1.00 95.06 97 LYS A O 1
ATOM 793 N N . TYR A 1 98 ? -7.751 13.552 13.032 1.00 95.19 98 TYR A N 1
ATOM 794 C CA . TYR A 1 98 ? -6.323 13.519 13.358 1.00 95.19 98 TYR A CA 1
ATOM 795 C C . TYR A 1 98 ? -5.466 14.360 12.402 1.00 95.19 98 TYR A C 1
ATOM 797 O O . TYR A 1 98 ? -4.243 14.372 12.545 1.00 95.19 98 TYR A O 1
ATOM 805 N N . GLY A 1 99 ? -6.080 15.062 11.440 1.00 92.38 99 GLY A N 1
ATOM 806 C CA . GLY A 1 99 ? -5.383 15.946 10.502 1.00 92.38 99 GLY A CA 1
ATOM 807 C C . GLY A 1 99 ? -4.329 15.232 9.655 1.00 92.38 99 GLY A C 1
ATOM 808 O O . GLY A 1 99 ? -3.346 15.854 9.266 1.00 92.38 99 GLY A O 1
ATOM 809 N N . SER A 1 100 ? -4.487 13.924 9.439 1.00 91.94 100 SER A N 1
ATOM 810 C CA . SER A 1 100 ? -3.483 13.056 8.819 1.00 91.94 100 SER A CA 1
ATOM 811 C C . SER A 1 100 ? -4.017 12.440 7.524 1.00 91.94 100 SER A C 1
ATOM 813 O O . SER A 1 100 ? -5.166 12.002 7.475 1.00 91.94 100 SER A O 1
ATOM 815 N N . GLY A 1 101 ? -3.189 12.414 6.477 1.00 91.00 101 GLY A N 1
ATOM 816 C CA . GLY A 1 101 ? -3.507 11.760 5.209 1.00 91.00 101 GLY A CA 1
ATOM 817 C C . GLY A 1 101 ? -3.381 10.236 5.285 1.00 91.00 101 GLY A C 1
ATOM 818 O O . GLY A 1 101 ? -3.183 9.655 6.347 1.00 91.00 101 GLY A O 1
ATOM 819 N N . ASN A 1 102 ? -3.500 9.562 4.144 1.00 89.50 102 ASN A N 1
ATOM 820 C CA . ASN A 1 102 ? -3.279 8.113 4.042 1.00 89.50 102 ASN A CA 1
ATOM 821 C C . ASN A 1 102 ? -1.796 7.711 4.162 1.00 89.50 102 ASN A C 1
ATOM 823 O O . ASN A 1 102 ? -1.491 6.549 4.431 1.00 89.50 102 ASN A O 1
ATOM 827 N N . ASP A 1 103 ? -0.876 8.657 3.986 1.00 89.94 103 ASP A N 1
ATOM 828 C CA . ASP A 1 103 ? 0.573 8.482 4.086 1.00 89.94 103 ASP A CA 1
ATOM 829 C C . ASP A 1 103 ? 1.008 7.930 5.448 1.00 89.94 103 ASP A C 1
ATOM 831 O O . ASP A 1 103 ? 1.921 7.103 5.523 1.00 89.94 103 ASP A O 1
ATOM 835 N N . ILE A 1 104 ? 0.282 8.274 6.516 1.00 92.38 104 ILE A N 1
ATOM 836 C CA . ILE A 1 104 ? 0.558 7.750 7.857 1.00 92.38 104 ILE A CA 1
ATOM 837 C C . ILE A 1 104 ? 0.367 6.233 7.979 1.00 92.38 104 ILE A C 1
ATOM 839 O O . ILE A 1 104 ? 0.832 5.648 8.959 1.00 92.38 104 ILE A O 1
ATOM 843 N N . LEU A 1 105 ? -0.286 5.577 7.008 1.00 95.19 105 LEU A N 1
ATOM 844 C CA . LEU A 1 105 ? -0.425 4.123 7.005 1.00 95.19 105 LEU A CA 1
ATOM 845 C C . LEU A 1 105 ? 0.819 3.389 6.507 1.00 95.19 105 LEU A C 1
ATOM 847 O O . LEU A 1 105 ? 0.945 2.195 6.771 1.00 95.19 105 LEU A O 1
ATOM 851 N N . MET A 1 106 ? 1.774 4.064 5.864 1.00 93.81 106 MET A N 1
ATOM 852 C CA . MET A 1 106 ? 2.978 3.387 5.367 1.00 93.81 106 MET A CA 1
ATOM 853 C C . MET A 1 106 ? 3.779 2.753 6.511 1.00 93.81 106 MET A C 1
ATOM 855 O O . MET A 1 106 ? 4.176 1.594 6.424 1.00 93.81 106 MET A O 1
ATOM 859 N N . LYS A 1 107 ? 3.934 3.463 7.636 1.00 93.44 107 LYS A N 1
ATOM 860 C CA . LYS A 1 107 ? 4.628 2.940 8.822 1.00 93.44 107 LYS A CA 1
ATOM 861 C C . LYS A 1 107 ? 3.952 1.690 9.420 1.00 93.44 107 LYS A C 1
ATOM 863 O O . LYS A 1 107 ? 4.625 0.666 9.514 1.00 93.44 107 LYS A O 1
ATOM 868 N N . PRO A 1 108 ? 2.659 1.697 9.807 1.00 95.50 108 PRO A N 1
ATOM 869 C CA . PRO A 1 108 ? 2.018 0.503 10.361 1.00 95.50 108 PRO A CA 1
ATOM 870 C C . PRO A 1 108 ? 1.985 -0.674 9.383 1.00 95.50 108 PRO A C 1
ATOM 872 O O . PRO A 1 108 ? 2.137 -1.809 9.825 1.00 95.50 108 PRO A O 1
ATOM 875 N N . LEU A 1 109 ? 1.839 -0.434 8.073 1.00 96.06 109 LEU A N 1
ATOM 876 C CA . LEU A 1 109 ? 1.881 -1.503 7.067 1.00 96.06 109 LEU A CA 1
ATOM 877 C C . LEU A 1 109 ? 3.238 -2.218 7.036 1.00 96.06 109 LEU A C 1
ATOM 879 O O . LEU A 1 109 ? 3.271 -3.420 6.783 1.00 96.06 109 LEU A O 1
ATOM 883 N N . MET A 1 110 ? 4.327 -1.511 7.347 1.00 93.50 110 MET A N 1
ATOM 884 C CA . MET A 1 110 ? 5.675 -2.078 7.446 1.00 93.50 110 MET A CA 1
ATOM 885 C C . MET A 1 110 ? 5.988 -2.697 8.815 1.00 93.50 110 MET A C 1
ATOM 887 O O . MET A 1 110 ? 6.797 -3.614 8.900 1.00 93.50 110 MET A O 1
ATOM 891 N N . TYR A 1 111 ? 5.340 -2.230 9.885 1.00 94.38 111 TYR A N 1
ATOM 892 C CA . TYR A 1 111 ? 5.433 -2.851 11.217 1.00 94.38 111 TYR A CA 1
ATOM 893 C C . TYR A 1 111 ? 4.613 -4.143 11.300 1.00 94.38 111 TYR A C 1
ATOM 895 O O . TYR A 1 111 ? 4.791 -4.949 12.214 1.00 94.38 111 TYR A O 1
ATOM 903 N N . HIS A 1 112 ? 3.705 -4.353 10.353 1.00 94.62 112 HIS A N 1
ATOM 904 C CA . HIS A 1 112 ? 2.949 -5.580 10.205 1.00 94.62 112 HIS A CA 1
ATOM 905 C C . HIS A 1 112 ? 3.728 -6.581 9.345 1.00 94.62 112 HIS A C 1
ATOM 907 O O . HIS A 1 112 ? 4.255 -6.236 8.287 1.00 94.62 112 HIS A O 1
ATOM 913 N N . LYS A 1 113 ? 3.783 -7.850 9.762 1.00 94.50 113 LYS A N 1
ATOM 914 C CA . LYS A 1 113 ? 4.413 -8.901 8.952 1.00 94.50 113 LYS A CA 1
ATOM 915 C C . LYS A 1 113 ? 3.642 -9.047 7.645 1.00 94.50 113 LYS A C 1
ATOM 917 O O . LYS A 1 113 ? 2.422 -8.917 7.628 1.00 94.50 113 LYS A O 1
ATOM 922 N N . GLU A 1 114 ? 4.335 -9.279 6.540 1.00 95.56 114 GLU A N 1
ATOM 923 C CA . GLU A 1 114 ? 3.688 -9.273 5.228 1.00 95.56 114 GLU A CA 1
ATOM 924 C C . GLU A 1 114 ? 2.505 -10.267 5.146 1.00 95.56 114 GLU A C 1
ATOM 926 O O . GLU A 1 114 ? 2.552 -11.372 5.704 1.00 95.56 114 GLU A O 1
ATOM 931 N N . PHE A 1 115 ? 1.412 -9.859 4.496 1.00 96.69 115 PHE A N 1
ATOM 932 C CA . PHE A 1 115 ? 0.215 -10.677 4.309 1.00 96.69 115 PHE A CA 1
ATOM 933 C C . PHE A 1 115 ? 0.558 -11.997 3.593 1.00 96.69 115 PHE A C 1
ATOM 935 O O . PHE A 1 115 ? 1.426 -12.020 2.717 1.00 96.69 115 PHE A O 1
ATOM 942 N N . PRO A 1 116 ? -0.095 -13.123 3.951 1.00 94.75 116 PRO A N 1
ATOM 943 C CA . PRO A 1 116 ? -1.343 -13.259 4.718 1.00 94.75 116 PRO A CA 1
ATOM 944 C C . PRO A 1 116 ? -1.162 -13.362 6.241 1.00 94.75 116 PRO A C 1
ATOM 946 O O . PRO A 1 116 ? -2.073 -13.806 6.938 1.00 94.75 116 PRO A O 1
ATOM 949 N N . SER A 1 117 ? 0.010 -13.010 6.778 1.00 92.19 117 SER A N 1
ATOM 950 C CA . SER A 1 117 ? 0.191 -12.950 8.228 1.00 92.19 117 SER A CA 1
ATOM 951 C C . SER A 1 117 ? -0.858 -12.039 8.886 1.00 92.19 117 SER A C 1
ATOM 953 O O . SER A 1 117 ? -1.411 -11.141 8.250 1.00 92.19 117 SER A O 1
ATOM 955 N N . VAL A 1 118 ? -1.116 -12.263 10.172 1.00 86.38 118 VAL A N 1
ATOM 956 C CA . VAL A 1 118 ? -1.866 -11.351 11.064 1.00 86.38 118 VAL A CA 1
ATOM 957 C C . VAL A 1 118 ? -0.992 -10.846 12.221 1.00 86.38 118 VAL A C 1
ATOM 959 O O . VAL A 1 118 ? -1.465 -10.189 13.145 1.00 86.38 118 VAL A O 1
ATOM 962 N N . GLU A 1 119 ? 0.287 -11.223 12.203 1.00 90.62 119 GLU A N 1
ATOM 963 C CA . GLU A 1 119 ? 1.275 -10.883 13.221 1.00 90.62 119 GLU A CA 1
ATOM 964 C C . GLU A 1 119 ? 1.960 -9.551 12.909 1.00 90.62 119 GLU A C 1
ATOM 966 O O . GLU A 1 119 ? 2.116 -9.158 11.751 1.00 90.62 119 GLU A O 1
ATOM 971 N N . TRP A 1 120 ? 2.464 -8.909 13.956 1.00 92.50 120 TRP A N 1
ATOM 972 C CA . TRP A 1 120 ? 3.292 -7.714 13.859 1.00 92.50 120 TRP A CA 1
ATOM 973 C C . TRP A 1 120 ? 4.771 -8.092 13.964 1.00 92.50 120 TRP A C 1
ATOM 975 O O . TRP A 1 120 ? 5.125 -8.999 14.716 1.00 92.50 120 TRP A O 1
ATOM 985 N N . VAL A 1 121 ? 5.632 -7.401 13.216 1.00 90.25 121 VAL A N 1
ATOM 986 C CA . VAL A 1 121 ? 7.096 -7.501 13.345 1.00 90.25 121 VAL A CA 1
ATOM 987 C C . VAL A 1 121 ? 7.538 -6.890 14.675 1.00 90.25 121 VAL A C 1
ATOM 989 O O . VAL A 1 121 ? 8.386 -7.444 15.372 1.00 90.25 121 VAL A O 1
ATOM 992 N N . SER A 1 122 ? 6.919 -5.771 15.048 1.00 87.69 122 SER A N 1
ATOM 993 C CA . SER A 1 122 ? 7.146 -5.050 16.297 1.00 87.69 122 SER A CA 1
ATOM 994 C C . SER A 1 122 ? 5.865 -4.349 16.751 1.00 87.69 122 SER A C 1
ATOM 996 O O . SER A 1 122 ? 4.920 -4.163 15.981 1.00 87.69 122 SER A O 1
ATOM 998 N N . GLU A 1 123 ? 5.802 -3.979 18.030 1.00 90.38 123 GLU A N 1
ATOM 999 C CA . GLU A 1 123 ? 4.643 -3.262 18.556 1.00 90.38 123 GLU A CA 1
ATOM 1000 C C . GLU A 1 123 ? 4.542 -1.875 17.902 1.00 90.38 123 GLU A C 1
ATOM 1002 O O . GLU A 1 123 ? 5.473 -1.072 17.957 1.00 90.38 123 GLU A O 1
ATOM 1007 N N . TYR A 1 124 ? 3.399 -1.600 17.276 1.00 92.94 124 TYR A N 1
ATOM 1008 C CA . TYR A 1 124 ? 3.129 -0.328 16.618 1.00 92.94 124 TYR A CA 1
ATOM 1009 C C . TYR A 1 124 ? 2.299 0.601 17.505 1.00 92.94 124 TYR A C 1
ATOM 1011 O O . TYR A 1 124 ? 1.235 0.217 18.001 1.00 92.94 124 TYR A O 1
ATOM 1019 N N . TYR A 1 125 ? 2.744 1.855 17.589 1.00 94.25 125 TYR A N 1
ATOM 1020 C CA . TYR A 1 125 ? 1.997 2.969 18.157 1.00 94.25 125 TYR A CA 1
ATOM 1021 C C . TYR A 1 125 ? 1.959 4.126 17.161 1.00 94.25 125 TYR A C 1
ATOM 1023 O O . TYR A 1 125 ? 2.980 4.504 16.583 1.00 94.25 125 TYR A O 1
ATOM 1031 N N . PHE A 1 126 ? 0.770 4.687 16.961 1.00 94.75 126 PHE A N 1
ATOM 1032 C CA . PHE A 1 126 ? 0.616 5.939 16.239 1.00 94.75 126 PHE A CA 1
ATOM 1033 C C . PHE A 1 126 ? 1.042 7.095 17.143 1.00 94.75 126 PHE A C 1
ATOM 1035 O O . PHE A 1 126 ? 0.552 7.226 18.267 1.00 94.75 126 PHE A O 1
ATOM 1042 N N . GLU A 1 127 ? 1.936 7.936 16.633 1.00 92.62 127 GLU A N 1
ATOM 1043 C CA . GLU A 1 127 ? 2.469 9.084 17.352 1.00 92.62 127 GLU A CA 1
ATOM 1044 C C . GLU A 1 127 ? 2.380 10.333 16.483 1.00 92.62 127 GLU A C 1
ATOM 1046 O O . GLU A 1 127 ? 2.989 10.425 15.419 1.00 92.62 127 GLU A O 1
ATOM 1051 N N . ASN A 1 128 ? 1.631 11.316 16.969 1.00 92.62 128 ASN A N 1
ATOM 1052 C CA . ASN A 1 128 ? 1.598 12.663 16.430 1.00 92.62 128 ASN A CA 1
ATOM 1053 C C . ASN A 1 128 ? 1.671 13.648 17.602 1.00 92.62 128 ASN A C 1
ATOM 1055 O O . ASN A 1 128 ? 0.863 13.584 18.534 1.00 92.62 128 ASN A O 1
ATOM 1059 N N . SER A 1 129 ? 2.657 14.545 17.566 1.00 92.94 129 SER A N 1
ATOM 1060 C CA . SER A 1 129 ? 2.921 15.521 18.630 1.00 92.94 129 SER A CA 1
ATOM 1061 C C . SER A 1 129 ? 1.828 16.581 18.769 1.00 92.94 129 SER A C 1
ATOM 1063 O O . SER A 1 129 ? 1.717 17.201 19.824 1.00 92.94 129 SER A O 1
ATOM 1065 N N . ASN A 1 130 ? 0.999 16.766 17.740 1.00 94.06 130 ASN A N 1
ATOM 1066 C CA . ASN A 1 130 ? -0.124 17.702 17.754 1.00 94.06 130 ASN A CA 1
ATOM 1067 C C . ASN A 1 130 ? -1.397 17.107 18.382 1.00 94.06 130 ASN A C 1
ATOM 1069 O O . ASN A 1 130 ? -2.398 17.811 18.504 1.00 94.06 130 ASN A O 1
ATOM 1073 N N . LEU A 1 131 ? -1.385 15.826 18.767 1.00 95.75 131 LEU A N 1
ATOM 1074 C CA . LEU A 1 131 ? -2.535 15.124 19.336 1.00 95.75 131 LEU A CA 1
ATOM 1075 C C . LEU A 1 131 ? -2.332 14.798 20.816 1.00 95.75 131 LEU A C 1
ATOM 1077 O O . LEU A 1 131 ? -1.209 14.646 21.301 1.00 95.75 131 LEU A O 1
ATOM 1081 N N . THR A 1 132 ? -3.436 14.622 21.546 1.00 97.25 132 THR A N 1
ATOM 1082 C CA . THR A 1 132 ? -3.371 14.115 22.922 1.00 97.25 132 THR A CA 1
ATOM 1083 C C . THR A 1 132 ? -2.950 12.643 22.954 1.00 97.25 132 THR A C 1
ATOM 1085 O O . THR A 1 132 ? -3.048 11.906 21.968 1.00 97.25 132 THR A O 1
ATOM 1088 N N . LYS A 1 133 ? -2.514 12.167 24.127 1.00 97.06 133 LYS A N 1
ATOM 1089 C CA . LYS A 1 133 ? -2.159 10.752 24.330 1.00 97.06 133 LYS A CA 1
ATOM 1090 C C . LYS A 1 133 ? -3.341 9.822 24.052 1.00 97.06 133 LYS A C 1
ATOM 1092 O O . LYS A 1 133 ? -3.162 8.740 23.498 1.00 97.06 133 LYS A O 1
ATOM 1097 N N . GLU A 1 134 ? -4.544 10.244 24.423 1.00 97.62 134 GLU A N 1
ATOM 1098 C CA . GLU A 1 134 ? -5.785 9.505 24.203 1.00 97.62 134 GLU A CA 1
ATOM 1099 C C . GLU A 1 134 ? -6.105 9.407 22.710 1.00 97.62 134 GLU A C 1
ATOM 1101 O O . GLU A 1 134 ? -6.427 8.321 22.234 1.00 97.62 134 GLU A O 1
ATOM 1106 N N . GLN A 1 135 ? -5.946 10.503 21.961 1.00 97.38 135 GLN A N 1
ATOM 1107 C CA . GLN A 1 135 ? -6.138 10.516 20.508 1.00 97.38 135 GLN A CA 1
ATOM 1108 C C . GLN A 1 135 ? -5.126 9.615 19.792 1.00 97.38 135 GLN A C 1
ATOM 1110 O O . GLN A 1 135 ? -5.522 8.823 18.940 1.00 97.38 135 GLN A O 1
ATOM 1115 N N . ASN A 1 136 ? -3.847 9.667 20.180 1.00 97.62 136 ASN A N 1
ATOM 1116 C CA . ASN A 1 136 ? -2.812 8.780 19.638 1.00 97.62 136 ASN A CA 1
ATOM 1117 C C . ASN A 1 136 ? -3.121 7.298 19.916 1.00 97.62 136 ASN A C 1
ATOM 1119 O O . ASN A 1 136 ? -3.018 6.448 19.026 1.00 97.62 136 ASN A O 1
ATOM 1123 N N . ARG A 1 137 ? -3.580 6.973 21.132 1.00 97.88 137 ARG A N 1
ATOM 1124 C CA . ARG A 1 137 ? -4.004 5.610 21.493 1.00 97.88 137 ARG A CA 1
ATOM 1125 C C . ARG A 1 137 ? -5.212 5.151 20.677 1.00 97.88 137 ARG A C 1
ATOM 1127 O O . ARG A 1 137 ? -5.248 4.005 20.233 1.00 97.88 137 ARG A O 1
ATOM 1134 N N . GLU A 1 138 ? -6.195 6.022 20.481 1.00 97.88 138 GLU A N 1
ATOM 1135 C CA . GLU A 1 138 ? -7.380 5.716 19.679 1.00 97.88 138 GLU A CA 1
ATOM 1136 C C 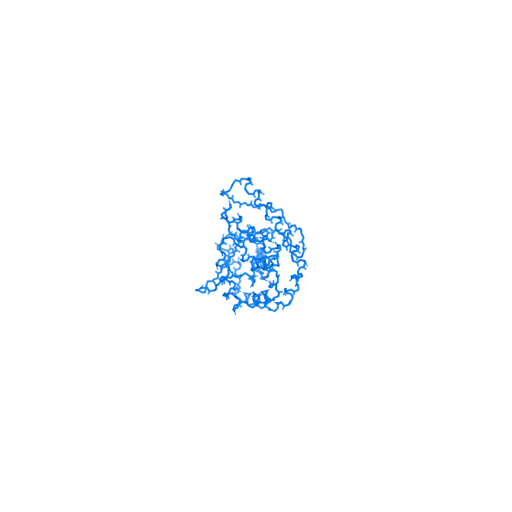. GLU A 1 138 ? -7.013 5.467 18.211 1.00 97.88 138 GLU A C 1
ATOM 1138 O O . GLU A 1 138 ? -7.398 4.437 17.658 1.00 97.88 138 GLU A O 1
ATOM 1143 N N . ALA A 1 139 ? -6.210 6.349 17.608 1.00 97.62 139 ALA A N 1
ATOM 1144 C CA . ALA A 1 139 ? -5.712 6.193 16.243 1.00 97.62 139 ALA A CA 1
ATOM 1145 C C . ALA A 1 139 ? -4.921 4.887 16.078 1.00 97.62 139 ALA A C 1
ATOM 1147 O O . ALA A 1 139 ? -5.150 4.145 15.124 1.00 97.62 139 ALA A O 1
ATOM 1148 N N . THR A 1 140 ? -4.075 4.542 17.056 1.00 97.56 140 THR A N 1
ATOM 1149 C CA . THR A 1 140 ? -3.374 3.248 17.091 1.00 97.56 140 THR A CA 1
ATOM 1150 C C . THR A 1 140 ? -4.366 2.086 17.013 1.00 97.56 140 THR A C 1
ATOM 1152 O O . THR A 1 140 ? -4.214 1.198 16.176 1.00 97.56 140 THR A O 1
ATOM 1155 N N . GLY A 1 141 ? -5.407 2.091 17.852 1.00 97.44 141 GLY A N 1
ATOM 1156 C CA . GLY A 1 141 ? -6.427 1.041 17.859 1.00 97.44 141 GLY A CA 1
ATOM 1157 C C . GLY A 1 141 ? -7.184 0.936 16.532 1.00 97.44 141 GLY A C 1
ATOM 1158 O O . GLY A 1 141 ? -7.380 -0.167 16.022 1.00 97.44 141 GLY A O 1
ATOM 1159 N N . LEU A 1 142 ? -7.565 2.073 15.944 1.00 97.81 142 LEU A N 1
ATOM 1160 C CA . LEU A 1 142 ? -8.238 2.130 14.642 1.00 97.81 142 LEU A CA 1
ATOM 1161 C C . LEU A 1 142 ? -7.378 1.515 13.533 1.00 97.81 142 LEU A C 1
ATOM 1163 O O . LEU A 1 142 ? -7.862 0.665 12.786 1.00 97.81 142 LEU A O 1
ATOM 1167 N N . ILE A 1 143 ? -6.103 1.897 13.469 1.00 97.62 143 ILE A N 1
ATOM 1168 C CA . ILE A 1 143 ? -5.147 1.403 12.475 1.00 97.62 143 ILE A CA 1
ATOM 1169 C C . ILE A 1 143 ? -4.923 -0.104 12.645 1.00 97.62 143 ILE A C 1
ATOM 1171 O O . ILE A 1 143 ? -5.067 -0.850 11.678 1.00 97.62 143 ILE A O 1
ATOM 1175 N N . LYS A 1 144 ? -4.639 -0.588 13.864 1.00 96.62 144 LYS A N 1
ATOM 1176 C CA . LYS A 1 144 ? -4.388 -2.024 14.102 1.00 96.62 144 LYS A CA 1
ATOM 1177 C C . LYS A 1 144 ? -5.601 -2.889 13.736 1.00 96.62 144 LYS A C 1
ATOM 1179 O O . LYS A 1 144 ? -5.448 -3.940 13.108 1.00 96.62 144 LYS A O 1
ATOM 1184 N N . ASN A 1 145 ? -6.805 -2.431 14.080 1.00 96.25 145 ASN A N 1
ATOM 1185 C CA . ASN A 1 145 ? -8.042 -3.121 13.717 1.00 96.25 145 ASN A CA 1
ATOM 1186 C C . ASN A 1 145 ? -8.244 -3.146 12.198 1.00 96.25 145 ASN A C 1
ATOM 1188 O O . ASN A 1 145 ? -8.574 -4.190 11.642 1.00 96.25 145 ASN A O 1
ATOM 1192 N N . TYR A 1 146 ? -7.997 -2.028 11.514 1.00 97.75 146 TYR A N 1
ATOM 1193 C CA . TYR A 1 146 ? -8.101 -1.973 10.059 1.00 97.75 146 TYR A CA 1
ATOM 1194 C C . TYR A 1 146 ? -7.100 -2.900 9.359 1.00 97.75 146 TYR A C 1
ATOM 1196 O O . TYR A 1 146 ? -7.499 -3.618 8.448 1.00 97.75 146 TYR A O 1
ATOM 1204 N N . LEU A 1 147 ? -5.838 -2.962 9.800 1.00 97.19 147 LEU A N 1
ATOM 1205 C CA . LEU A 1 147 ? -4.847 -3.870 9.202 1.00 97.19 147 LEU A CA 1
ATOM 1206 C C . LEU A 1 147 ? -5.249 -5.345 9.348 1.00 97.19 147 LEU A C 1
ATOM 1208 O O . LEU A 1 147 ? -4.981 -6.149 8.456 1.00 97.19 147 LEU A O 1
ATOM 1212 N N . THR A 1 148 ? -5.963 -5.690 10.422 1.00 95.06 148 THR A N 1
ATOM 1213 C CA . THR A 1 148 ? -6.547 -7.030 10.585 1.00 95.06 148 THR A CA 1
ATOM 1214 C C . THR A 1 148 ? -7.617 -7.306 9.523 1.00 95.06 148 THR A C 1
ATOM 1216 O O . THR A 1 148 ? -7.627 -8.380 8.922 1.00 95.06 148 THR A O 1
ATOM 1219 N N . GLU A 1 149 ? -8.503 -6.345 9.250 1.00 96.94 149 GLU A N 1
ATOM 1220 C CA . GLU A 1 149 ? -9.508 -6.472 8.183 1.00 96.94 149 GLU A CA 1
ATOM 1221 C C . GLU A 1 149 ? -8.872 -6.488 6.788 1.00 96.94 149 GLU A C 1
ATOM 1223 O O . GLU A 1 149 ? -9.303 -7.249 5.921 1.00 96.94 149 GLU A O 1
ATOM 1228 N N . LEU A 1 150 ? -7.799 -5.724 6.584 1.00 98.31 150 LEU A N 1
ATOM 1229 C CA . LEU A 1 150 ? -7.042 -5.711 5.336 1.00 98.31 150 LEU A CA 1
ATOM 1230 C C . LEU A 1 150 ? -6.360 -7.065 5.070 1.00 98.31 150 LEU A C 1
ATOM 1232 O O . LEU A 1 150 ? -6.411 -7.562 3.946 1.00 98.31 150 LEU A O 1
ATOM 1236 N N . SER A 1 151 ? -5.806 -7.712 6.102 1.00 97.38 151 SER A N 1
ATOM 1237 C CA . SER A 1 151 ? -5.268 -9.080 6.002 1.00 97.38 151 SER A CA 1
ATOM 1238 C C . SER A 1 151 ? -6.360 -10.104 5.662 1.00 97.38 151 SER A C 1
ATOM 1240 O O . SER A 1 151 ? -6.173 -10.978 4.814 1.00 97.38 151 SER A O 1
ATOM 1242 N N . LYS A 1 152 ? -7.561 -9.980 6.244 1.00 97.25 152 LYS A N 1
ATOM 1243 C CA . LYS A 1 152 ? -8.695 -10.848 5.871 1.00 97.25 152 LYS A CA 1
ATOM 1244 C C . LYS A 1 152 ? -9.096 -10.651 4.414 1.00 97.25 152 LYS A C 1
ATOM 1246 O O . LYS A 1 152 ? -9.288 -11.643 3.716 1.00 97.25 152 LYS A O 1
ATOM 1251 N N . PHE A 1 153 ? -9.185 -9.405 3.955 1.00 98.19 153 PHE A N 1
ATOM 1252 C CA . PHE A 1 153 ? -9.450 -9.081 2.554 1.00 98.19 153 PHE A CA 1
ATOM 1253 C C . PHE A 1 153 ? -8.401 -9.704 1.623 1.00 98.19 153 PHE A C 1
ATOM 1255 O O . PHE A 1 153 ? -8.772 -10.354 0.645 1.00 98.19 153 PHE A O 1
ATOM 1262 N N . TYR A 1 154 ? -7.114 -9.599 1.975 1.00 98.56 154 TYR A N 1
ATOM 1263 C CA . TYR A 1 154 ? -6.015 -10.230 1.241 1.00 98.56 154 TYR A CA 1
ATOM 1264 C C . TYR A 1 154 ? -6.268 -11.718 0.977 1.00 98.56 154 TYR A C 1
ATOM 1266 O O . TYR A 1 154 ? -6.109 -12.209 -0.144 1.00 98.56 154 TYR A O 1
ATOM 1274 N N . ILE A 1 155 ? -6.661 -12.435 2.031 1.00 97.88 155 ILE A N 1
ATOM 1275 C CA . ILE A 1 155 ? -6.889 -13.880 2.005 1.00 97.88 155 ILE A CA 1
ATOM 1276 C C . ILE A 1 155 ? -8.174 -14.208 1.240 1.00 97.88 155 ILE A C 1
ATOM 1278 O O . ILE A 1 155 ? -8.156 -15.055 0.349 1.00 97.88 155 ILE A O 1
ATOM 1282 N N . GLN A 1 156 ? -9.282 -13.544 1.579 1.00 97.88 156 GLN A N 1
ATOM 1283 C CA . GLN A 1 156 ? -10.616 -13.828 1.040 1.00 97.88 156 GLN A CA 1
ATOM 1284 C C . GLN A 1 156 ? -10.685 -13.634 -0.473 1.00 97.88 156 GLN A C 1
ATOM 1286 O O . GLN A 1 156 ? -11.269 -14.456 -1.174 1.00 97.88 156 GLN A O 1
ATOM 1291 N N . GLU A 1 157 ? -10.056 -12.575 -0.975 1.00 98.25 157 GLU A N 1
ATOM 1292 C CA . GLU A 1 157 ? -10.071 -12.235 -2.399 1.00 98.25 157 GLU A CA 1
ATOM 1293 C C . GLU A 1 157 ? -8.849 -12.785 -3.149 1.00 98.25 157 GLU A C 1
ATOM 1295 O O . GLU A 1 157 ? -8.688 -12.534 -4.344 1.00 98.25 157 GLU A O 1
ATOM 1300 N N . ASN A 1 158 ? -8.011 -13.578 -2.465 1.00 97.56 158 ASN A N 1
ATOM 1301 C CA . ASN A 1 158 ? -6.797 -14.195 -2.999 1.00 97.56 158 ASN A CA 1
ATOM 1302 C C . ASN A 1 158 ? -5.908 -13.179 -3.738 1.00 97.56 158 ASN A C 1
ATOM 1304 O O . ASN A 1 158 ? -5.505 -13.384 -4.889 1.00 97.56 158 ASN A O 1
ATOM 1308 N N . ILE A 1 159 ? -5.602 -12.067 -3.066 1.00 98.44 159 ILE A N 1
ATOM 1309 C CA . ILE A 1 159 ? -4.833 -10.958 -3.646 1.00 98.44 159 ILE A CA 1
ATOM 1310 C C . ILE A 1 159 ? -3.422 -11.411 -4.057 1.00 98.44 159 ILE A C 1
ATOM 1312 O O . ILE A 1 159 ? -2.893 -10.937 -5.060 1.00 98.44 159 ILE A O 1
ATOM 1316 N N . GLU A 1 160 ? -2.862 -12.428 -3.392 1.00 98.12 160 GLU A N 1
ATOM 1317 C CA . GLU A 1 160 ? -1.628 -13.112 -3.815 1.00 98.12 160 GLU A CA 1
ATOM 1318 C C . GLU A 1 160 ? -1.651 -13.500 -5.301 1.00 98.12 160 GLU A C 1
ATOM 1320 O O . GLU A 1 160 ? -0.655 -13.342 -6.010 1.00 98.12 160 GLU A O 1
ATOM 1325 N N . GLN A 1 161 ? -2.785 -13.999 -5.800 1.00 98.31 161 GLN A N 1
ATOM 1326 C CA . GLN A 1 161 ? -2.897 -14.387 -7.201 1.00 98.31 161 GLN A CA 1
ATOM 1327 C C . GLN A 1 161 ? -2.808 -13.179 -8.130 1.00 98.31 161 GLN A C 1
ATOM 1329 O O . GLN A 1 161 ? -2.228 -13.290 -9.200 1.00 98.31 161 GLN A O 1
ATOM 1334 N N . PHE A 1 162 ? -3.315 -12.013 -7.731 1.00 98.38 162 PHE A N 1
ATOM 1335 C CA . PHE A 1 162 ? -3.149 -10.799 -8.526 1.00 98.38 162 PHE A CA 1
ATOM 1336 C C . PHE A 1 162 ? -1.678 -10.395 -8.667 1.00 98.38 162 PHE A C 1
ATOM 1338 O O . PHE A 1 162 ? -1.263 -10.045 -9.771 1.00 98.38 162 PHE A O 1
ATOM 1345 N N . PHE A 1 163 ? -0.870 -10.511 -7.609 1.00 98.12 163 PHE A N 1
ATOM 1346 C CA . PHE A 1 163 ? 0.572 -10.258 -7.718 1.00 98.12 163 PHE A CA 1
ATOM 1347 C C . PHE A 1 163 ? 1.264 -11.254 -8.646 1.00 98.12 163 PHE A C 1
ATOM 1349 O O . PHE A 1 163 ? 2.134 -10.865 -9.420 1.00 98.12 163 PHE A O 1
ATOM 1356 N N . LYS A 1 164 ? 0.847 -12.524 -8.630 1.00 98.19 164 LYS A N 1
ATOM 1357 C CA . LYS A 1 164 ? 1.353 -13.537 -9.571 1.00 98.19 164 LYS A CA 1
ATOM 1358 C C . LYS A 1 164 ? 0.962 -13.222 -11.013 1.00 98.19 164 LYS A C 1
ATOM 1360 O O . LYS A 1 164 ? 1.822 -13.277 -11.886 1.00 98.19 164 LYS A O 1
ATOM 1365 N N . ASP A 1 165 ? -0.294 -12.846 -11.243 1.00 98.06 165 ASP A N 1
ATOM 1366 C CA . ASP A 1 165 ? -0.823 -12.503 -12.568 1.00 98.06 165 ASP A CA 1
ATOM 1367 C C . ASP A 1 165 ? -0.145 -11.250 -13.159 1.00 98.06 165 ASP A C 1
ATOM 1369 O O . ASP A 1 165 ? -0.084 -11.099 -14.375 1.00 98.06 165 ASP A O 1
ATOM 1373 N N . ASN A 1 166 ? 0.378 -10.356 -12.311 1.00 97.94 166 ASN A N 1
ATOM 1374 C CA . ASN A 1 166 ? 1.030 -9.104 -12.713 1.00 97.94 166 ASN A CA 1
ATOM 1375 C C . ASN A 1 166 ? 2.546 -9.096 -12.459 1.00 97.94 166 ASN A C 1
ATOM 1377 O O . ASN A 1 166 ? 3.170 -8.036 -12.536 1.00 97.94 166 ASN A O 1
ATOM 1381 N N . LYS A 1 167 ? 3.151 -10.252 -12.152 1.00 97.19 167 LYS A N 1
ATOM 1382 C CA . LYS A 1 167 ? 4.545 -10.354 -11.693 1.00 97.19 167 LYS A CA 1
ATOM 1383 C C . LYS A 1 167 ? 5.526 -9.639 -12.619 1.00 97.19 167 LYS A C 1
ATOM 1385 O O . LYS A 1 167 ? 6.404 -8.937 -12.130 1.00 97.19 167 LYS A O 1
ATOM 1390 N N . ASP A 1 168 ? 5.355 -9.784 -13.930 1.00 96.81 168 ASP A N 1
ATOM 1391 C CA . ASP A 1 168 ? 6.265 -9.203 -14.919 1.00 96.81 168 ASP A CA 1
ATOM 1392 C C . ASP A 1 168 ? 6.306 -7.671 -14.843 1.00 96.81 168 ASP A C 1
ATOM 1394 O O . ASP A 1 168 ? 7.368 -7.080 -15.015 1.00 96.81 168 ASP A O 1
ATOM 1398 N N . PHE A 1 169 ? 5.186 -7.019 -14.508 1.00 95.94 169 PHE A N 1
ATOM 1399 C CA . PHE A 1 169 ? 5.156 -5.568 -14.322 1.00 95.94 169 PHE A CA 1
ATOM 1400 C C . PHE A 1 169 ? 5.941 -5.148 -13.074 1.00 95.94 169 PHE A C 1
ATOM 1402 O O . PHE A 1 169 ? 6.771 -4.244 -13.137 1.00 95.94 169 PHE A O 1
ATOM 1409 N N . TYR A 1 170 ? 5.720 -5.835 -11.948 1.00 96.81 170 TYR A N 1
ATOM 1410 C CA . TYR A 1 170 ? 6.456 -5.575 -10.707 1.00 96.81 170 TYR A CA 1
ATOM 1411 C C . TYR A 1 170 ? 7.957 -5.824 -10.881 1.00 96.81 170 TYR A C 1
ATOM 1413 O O . TYR A 1 170 ? 8.771 -4.982 -10.511 1.00 96.81 170 TYR A O 1
ATOM 1421 N N . SER A 1 171 ? 8.337 -6.957 -11.476 1.00 96.56 171 SER A N 1
ATOM 1422 C CA . SER A 1 171 ? 9.740 -7.283 -11.748 1.00 96.56 171 SER A CA 1
ATOM 1423 C C . SER A 1 171 ? 10.374 -6.301 -12.734 1.00 96.56 171 SER A C 1
ATOM 1425 O O . SER A 1 171 ? 11.490 -5.851 -12.489 1.00 96.56 171 SER A O 1
ATOM 1427 N N . GLY A 1 172 ? 9.656 -5.898 -13.785 1.00 96.00 172 GLY A N 1
ATOM 1428 C CA . GLY A 1 172 ? 10.118 -4.883 -14.731 1.00 96.00 172 GLY A CA 1
ATOM 1429 C C . GLY A 1 172 ? 10.390 -3.535 -14.061 1.00 96.00 172 GLY A C 1
ATOM 1430 O O . GLY A 1 172 ? 11.460 -2.968 -14.261 1.00 96.00 172 GLY A O 1
ATOM 1431 N N . GLY A 1 173 ? 9.479 -3.062 -13.203 1.00 93.81 173 GLY A N 1
ATOM 1432 C CA . GLY A 1 173 ? 9.669 -1.821 -12.444 1.00 93.81 173 GLY A CA 1
ATOM 1433 C C . GLY A 1 173 ? 10.854 -1.883 -11.473 1.00 93.81 173 GLY A C 1
ATOM 1434 O O . GLY A 1 173 ? 11.628 -0.931 -11.381 1.00 93.81 173 GLY A O 1
ATOM 1435 N N . ILE A 1 174 ? 11.045 -3.020 -10.791 1.00 95.56 174 ILE A N 1
ATOM 1436 C CA . ILE A 1 174 ? 12.208 -3.249 -9.917 1.00 95.56 174 ILE A CA 1
ATOM 1437 C C . ILE A 1 174 ? 13.502 -3.183 -10.730 1.00 95.56 174 ILE A C 1
ATOM 1439 O O . ILE A 1 174 ? 14.450 -2.507 -10.326 1.00 95.56 174 ILE A O 1
ATOM 1443 N N . GLU A 1 175 ? 13.561 -3.874 -11.869 1.00 95.69 175 GLU A N 1
ATOM 1444 C CA . GLU A 1 175 ? 14.744 -3.888 -12.729 1.00 95.69 175 GLU A CA 1
ATOM 1445 C C . GLU A 1 175 ? 15.044 -2.516 -13.330 1.00 95.69 175 GLU A C 1
ATOM 1447 O O . GLU A 1 175 ? 16.211 -2.126 -13.407 1.00 95.69 175 GLU A O 1
ATOM 1452 N N . GLU A 1 176 ? 14.018 -1.787 -13.767 1.00 93.75 176 GLU A N 1
ATOM 1453 C CA . GLU A 1 176 ? 14.162 -0.437 -14.303 1.00 93.75 176 GLU A CA 1
ATOM 1454 C C . GLU A 1 176 ? 14.737 0.505 -13.248 1.00 93.75 176 GLU A C 1
ATOM 1456 O O . GLU A 1 176 ? 15.765 1.136 -13.493 1.00 93.75 176 GLU A O 1
ATOM 1461 N N . TYR A 1 177 ? 14.139 0.540 -12.055 1.00 92.00 177 TYR A N 1
ATOM 1462 C CA . TYR A 1 177 ? 14.594 1.417 -10.981 1.00 92.00 177 TYR A CA 1
ATOM 1463 C C . TYR A 1 177 ? 16.002 1.044 -10.507 1.00 92.00 177 TYR A C 1
ATOM 1465 O O . TYR A 1 177 ? 16.857 1.911 -10.341 1.00 92.00 177 TYR A O 1
ATOM 1473 N N . SER A 1 178 ? 16.294 -0.253 -10.370 1.00 90.88 178 SER A N 1
ATOM 1474 C CA . SER A 1 178 ? 17.619 -0.731 -9.948 1.00 90.88 178 SER A CA 1
ATOM 1475 C C . SER A 1 178 ? 18.737 -0.288 -10.897 1.00 90.88 178 SER A C 1
ATOM 1477 O O . SER A 1 178 ? 19.844 -0.003 -10.445 1.00 90.88 178 SER A O 1
ATOM 1479 N N . LYS A 1 179 ? 18.464 -0.176 -12.206 1.00 91.56 179 LYS A N 1
ATOM 1480 C CA . LYS A 1 179 ? 19.435 0.317 -13.204 1.00 91.56 179 LYS A CA 1
ATOM 1481 C C . LYS A 1 179 ? 19.718 1.816 -13.082 1.00 91.56 179 LYS A C 1
ATOM 1483 O O . LYS A 1 179 ? 20.742 2.270 -13.586 1.00 91.56 179 LYS A O 1
ATOM 1488 N N . GLN A 1 180 ? 18.833 2.577 -12.441 1.00 89.44 180 GLN A N 1
ATOM 1489 C CA . GLN A 1 180 ? 18.990 4.021 -12.251 1.00 89.44 180 GLN A CA 1
ATOM 1490 C C . GLN A 1 180 ? 19.835 4.368 -11.017 1.00 89.44 180 GLN A C 1
ATOM 1492 O O . GLN A 1 180 ? 20.235 5.520 -10.859 1.00 89.44 180 GLN A O 1
ATOM 1497 N N . ILE A 1 181 ? 20.140 3.393 -10.156 1.00 86.06 181 ILE A N 1
ATOM 1498 C CA . ILE A 1 181 ? 20.908 3.622 -8.931 1.00 86.06 181 ILE A CA 1
ATOM 1499 C C . ILE A 1 181 ? 22.407 3.638 -9.242 1.00 86.06 181 ILE A C 1
ATOM 1501 O O . ILE A 1 181 ? 22.964 2.613 -9.647 1.00 86.06 181 ILE A O 1
ATOM 1505 N N . PRO A 1 182 ? 23.100 4.776 -9.049 1.00 86.50 182 PRO A N 1
ATOM 1506 C CA . PRO A 1 182 ? 24.518 4.859 -9.347 1.00 86.50 182 PRO A CA 1
ATOM 1507 C C . PRO A 1 182 ? 25.343 4.044 -8.346 1.00 86.50 182 PRO A C 1
ATOM 1509 O O . PRO A 1 182 ? 25.013 3.918 -7.164 1.00 86.50 182 PRO A O 1
ATOM 1512 N N . ALA A 1 183 ? 26.478 3.520 -8.810 1.00 85.88 183 ALA A N 1
ATOM 1513 C CA . ALA A 1 183 ? 27.422 2.834 -7.938 1.00 85.88 183 ALA A CA 1
ATOM 1514 C C . ALA A 1 183 ? 27.892 3.764 -6.804 1.00 85.88 183 ALA A C 1
ATOM 1516 O O . ALA A 1 183 ? 28.271 4.909 -7.042 1.00 85.88 183 ALA A O 1
ATOM 1517 N N . GLY A 1 184 ? 27.880 3.263 -5.566 1.00 85.94 184 GLY A N 1
ATOM 1518 C CA . GLY A 1 184 ? 28.272 4.041 -4.387 1.00 85.94 184 GLY A CA 1
ATOM 1519 C C . GLY A 1 184 ? 27.214 5.029 -3.884 1.00 85.94 184 GLY A C 1
ATOM 1520 O O . GLY A 1 184 ? 27.528 5.814 -2.992 1.00 85.94 184 GLY A O 1
ATOM 1521 N N . PHE A 1 185 ? 25.980 4.981 -4.403 1.00 87.12 185 PHE A N 1
ATOM 1522 C CA . PHE A 1 185 ? 24.877 5.851 -3.976 1.00 87.12 185 PHE A CA 1
ATOM 1523 C C . PHE A 1 185 ? 24.684 5.880 -2.453 1.00 87.12 185 PHE A C 1
ATOM 1525 O O . PHE A 1 185 ? 24.696 6.954 -1.856 1.00 87.12 185 PHE A O 1
ATOM 1532 N N . THR A 1 186 ? 24.567 4.713 -1.810 1.00 88.69 186 THR A N 1
ATOM 1533 C CA . THR A 1 186 ? 24.356 4.627 -0.356 1.00 88.69 186 THR A CA 1
ATOM 1534 C C . THR A 1 186 ? 25.524 5.222 0.420 1.00 88.69 186 THR A C 1
ATOM 1536 O O . THR A 1 186 ? 25.314 6.008 1.333 1.00 88.69 186 THR A O 1
ATOM 1539 N N . HIS A 1 187 ? 26.760 4.965 -0.010 1.00 88.50 187 HIS A N 1
ATOM 1540 C CA . HIS A 1 187 ? 27.937 5.576 0.603 1.00 88.50 187 HIS A CA 1
ATOM 1541 C C . HIS A 1 187 ? 27.926 7.108 0.491 1.00 88.50 187 HIS A C 1
ATOM 1543 O O . HIS A 1 187 ? 28.234 7.794 1.463 1.00 88.50 187 HIS A O 1
ATOM 1549 N N . ALA A 1 188 ? 27.556 7.654 -0.670 1.00 89.31 188 ALA A N 1
ATOM 1550 C CA . ALA A 1 188 ? 27.443 9.099 -0.856 1.00 89.31 188 ALA A CA 1
ATOM 1551 C C . ALA A 1 188 ? 26.363 9.708 0.056 1.00 89.31 188 ALA A C 1
ATOM 1553 O O . ALA A 1 188 ? 26.602 10.747 0.670 1.00 89.31 188 ALA A O 1
ATOM 1554 N N . MET A 1 189 ? 25.217 9.033 0.197 1.00 88.38 189 MET A N 1
ATOM 1555 C CA . MET A 1 189 ? 24.152 9.425 1.125 1.00 88.38 189 MET A CA 1
ATOM 1556 C C . MET A 1 189 ? 24.641 9.425 2.579 1.00 88.38 189 MET A C 1
ATOM 1558 O O . MET A 1 189 ? 24.471 10.420 3.278 1.00 88.38 189 MET A O 1
ATOM 1562 N N . GLU A 1 190 ? 25.311 8.360 3.025 1.00 91.19 190 GLU A N 1
ATOM 1563 C CA . GLU A 1 190 ? 25.864 8.266 4.385 1.00 91.19 190 GLU A CA 1
ATOM 1564 C C . GLU A 1 190 ? 26.905 9.355 4.671 1.00 91.19 190 GLU A C 1
ATOM 1566 O O . GLU A 1 190 ? 26.939 9.916 5.764 1.00 91.19 190 GLU A O 1
ATOM 1571 N N . GLN A 1 191 ? 27.764 9.675 3.695 1.00 91.25 191 GLN A N 1
ATOM 1572 C CA . GLN A 1 191 ? 28.741 10.760 3.832 1.00 91.25 191 GLN A CA 1
ATOM 1573 C C . GLN A 1 191 ? 28.074 12.133 3.921 1.00 91.25 191 GLN A C 1
ATOM 1575 O O . GLN A 1 191 ? 28.531 12.979 4.686 1.00 91.25 191 GLN A O 1
ATOM 1580 N N . PHE A 1 192 ? 27.015 12.362 3.144 1.00 91.12 192 PHE A N 1
ATOM 1581 C CA . PHE A 1 192 ? 26.322 13.646 3.116 1.00 91.12 192 PHE A CA 1
ATOM 1582 C C . PHE A 1 192 ? 25.490 13.888 4.381 1.00 91.12 192 PHE A C 1
ATOM 1584 O O . PHE A 1 192 ? 25.579 14.962 4.972 1.00 91.12 192 PHE A O 1
ATOM 1591 N N . TYR A 1 193 ? 24.702 12.897 4.807 1.00 89.56 193 TYR A N 1
ATOM 1592 C CA . TYR A 1 193 ? 23.802 13.024 5.958 1.00 89.56 193 TYR A CA 1
ATOM 1593 C C . TYR A 1 193 ? 24.472 12.701 7.300 1.00 89.56 193 TYR A C 1
ATOM 1595 O O . TYR A 1 193 ? 23.945 13.070 8.345 1.00 89.56 193 TYR A O 1
ATOM 1603 N N . GLY A 1 194 ? 25.636 12.043 7.299 1.00 90.69 194 GLY A N 1
ATOM 1604 C CA . GLY A 1 194 ? 26.362 11.681 8.521 1.00 90.69 194 GLY A CA 1
ATOM 1605 C C . GLY A 1 194 ? 25.755 10.505 9.295 1.00 90.69 194 GLY A C 1
ATOM 1606 O O . GLY A 1 194 ? 26.225 10.185 10.386 1.00 90.69 194 GLY A O 1
ATOM 1607 N N . GLU A 1 195 ? 24.749 9.840 8.729 1.00 87.06 195 GLU A N 1
ATOM 1608 C CA . GLU A 1 195 ? 24.056 8.693 9.313 1.00 87.06 195 GLU A CA 1
ATOM 1609 C C . GLU A 1 195 ? 24.320 7.428 8.500 1.00 87.06 195 GLU A C 1
ATOM 1611 O O . GLU A 1 195 ? 24.528 7.486 7.290 1.00 87.06 195 GLU A O 1
ATOM 1616 N N . LYS A 1 196 ? 24.319 6.273 9.171 1.00 86.88 196 LYS A N 1
ATOM 1617 C CA . LYS A 1 196 ? 24.519 4.963 8.546 1.00 86.88 196 LYS A CA 1
ATOM 1618 C C . LYS A 1 196 ? 23.359 4.051 8.880 1.00 86.88 196 LYS A C 1
ATOM 1620 O O . LYS A 1 196 ? 22.965 3.962 10.040 1.00 86.88 196 LYS A O 1
ATOM 1625 N N . PHE A 1 197 ? 22.897 3.318 7.879 1.00 84.12 197 PHE A N 1
ATOM 1626 C CA . PHE A 1 197 ? 21.798 2.372 8.020 1.00 84.12 197 PHE A CA 1
ATOM 1627 C C . PHE A 1 197 ? 22.274 0.963 7.682 1.00 84.12 197 PHE A C 1
ATOM 1629 O O . PHE A 1 197 ? 23.253 0.774 6.960 1.00 84.12 197 PHE A O 1
ATOM 1636 N N . HIS A 1 198 ? 21.590 -0.046 8.222 1.00 83.25 198 HIS A N 1
ATOM 1637 C CA . HIS A 1 198 ? 21.893 -1.438 7.892 1.00 83.25 198 HIS A CA 1
ATOM 1638 C C . HIS A 1 198 ? 21.605 -1.731 6.411 1.00 83.25 198 HIS A C 1
ATOM 1640 O O . HIS A 1 198 ? 22.412 -2.351 5.716 1.00 83.25 198 HIS A O 1
ATOM 1646 N N . THR A 1 199 ? 20.478 -1.210 5.927 1.00 84.38 199 THR A N 1
ATOM 1647 C CA . THR A 1 199 ? 19.971 -1.417 4.574 1.00 84.38 199 THR A CA 1
ATOM 1648 C C . THR A 1 199 ? 19.222 -0.167 4.131 1.00 84.38 199 THR A C 1
ATOM 1650 O O . THR A 1 199 ? 18.561 0.487 4.937 1.00 84.38 199 THR A O 1
ATOM 1653 N N . TYR A 1 200 ? 19.303 0.143 2.842 1.00 86.81 200 TYR A N 1
ATOM 1654 C CA . TYR A 1 200 ? 18.439 1.106 2.173 1.00 86.81 200 TYR A CA 1
ATOM 1655 C C . TYR A 1 200 ? 17.492 0.343 1.257 1.00 86.81 200 TYR A C 1
ATOM 1657 O O . TYR A 1 200 ? 17.936 -0.419 0.399 1.00 86.81 200 TYR A O 1
ATOM 1665 N N . THR A 1 201 ? 16.192 0.558 1.417 1.00 89.38 201 THR A N 1
ATOM 1666 C CA . THR A 1 201 ? 15.179 -0.160 0.641 1.00 89.38 201 THR A CA 1
ATOM 1667 C C . THR A 1 201 ? 14.282 0.828 -0.075 1.00 89.38 201 THR A C 1
ATOM 1669 O O . THR A 1 201 ? 13.707 1.716 0.551 1.00 89.38 201 THR A O 1
ATOM 1672 N N . VAL A 1 202 ? 14.126 0.648 -1.384 1.00 91.00 202 VAL A N 1
ATOM 1673 C CA . VAL A 1 202 ? 13.073 1.305 -2.158 1.00 91.00 202 VAL A CA 1
ATOM 1674 C C . VAL A 1 202 ? 11.961 0.306 -2.423 1.00 91.00 202 VAL A C 1
ATOM 1676 O O . VAL A 1 202 ? 12.184 -0.762 -2.991 1.00 91.00 202 VAL A O 1
ATOM 1679 N N . LEU A 1 203 ? 10.750 0.674 -2.021 1.00 93.94 203 LEU A N 1
ATOM 1680 C CA . LEU A 1 203 ? 9.544 -0.075 -2.333 1.00 93.94 203 LEU A CA 1
ATOM 1681 C C . LEU A 1 203 ? 8.812 0.642 -3.463 1.00 93.94 203 LEU A C 1
ATOM 1683 O O . LEU A 1 203 ? 8.291 1.739 -3.268 1.00 93.94 203 LEU A O 1
ATOM 1687 N N . ILE A 1 204 ? 8.786 0.034 -4.646 1.00 94.12 204 ILE A N 1
ATOM 1688 C CA . ILE A 1 204 ? 7.927 0.503 -5.728 1.00 94.12 204 ILE A CA 1
ATOM 1689 C C . ILE A 1 204 ? 6.477 0.138 -5.406 1.00 94.12 204 ILE A C 1
ATOM 1691 O O . ILE A 1 204 ? 6.205 -0.936 -4.865 1.00 94.12 204 ILE A O 1
ATOM 1695 N N . SER A 1 205 ? 5.555 1.030 -5.763 1.00 94.38 205 SER A N 1
ATOM 1696 C CA . SER A 1 205 ? 4.125 0.857 -5.501 1.00 94.38 205 SER A CA 1
ATOM 1697 C C . SER A 1 205 ? 3.285 1.097 -6.765 1.00 94.38 205 SER A C 1
ATOM 1699 O O . SER A 1 205 ? 2.694 2.165 -6.924 1.00 94.38 205 SER A O 1
ATOM 1701 N N . PRO A 1 206 ? 3.264 0.152 -7.728 1.00 94.00 206 PRO A N 1
ATOM 1702 C CA . PRO A 1 206 ? 2.457 0.262 -8.946 1.00 94.00 206 PRO A CA 1
ATOM 1703 C C . PRO A 1 206 ? 0.951 0.446 -8.732 1.00 94.00 206 PRO A C 1
ATOM 1705 O O . PRO A 1 206 ? 0.269 0.909 -9.645 1.00 94.00 206 PRO A O 1
ATOM 1708 N N . MET A 1 207 ? 0.417 0.034 -7.578 1.00 95.31 207 MET A N 1
ATOM 1709 C CA . MET A 1 207 ? -0.997 0.211 -7.238 1.00 95.31 207 MET A CA 1
ATOM 1710 C C . MET A 1 207 ? -1.309 1.621 -6.712 1.00 95.31 207 MET A C 1
ATOM 1712 O O . MET A 1 207 ? -2.465 2.048 -6.748 1.00 95.31 207 MET A O 1
ATOM 1716 N N . MET A 1 208 ? -0.308 2.358 -6.218 1.00 93.56 208 MET A N 1
ATOM 1717 C CA . MET A 1 208 ? -0.499 3.729 -5.751 1.00 93.56 208 MET A CA 1
ATOM 1718 C C . MET A 1 208 ? -0.812 4.651 -6.927 1.00 93.56 208 MET A C 1
ATOM 1720 O O . MET A 1 208 ? 0.042 4.983 -7.747 1.00 93.56 208 MET A O 1
ATOM 1724 N N . MET A 1 209 ? -2.053 5.127 -6.968 1.00 91.75 209 MET A N 1
ATOM 1725 C CA . MET A 1 209 ? -2.467 6.098 -7.969 1.00 91.75 209 MET A CA 1
ATOM 1726 C C . MET A 1 209 ? -1.933 7.482 -7.623 1.00 91.75 209 MET A C 1
ATOM 1728 O O . MET A 1 209 ? -2.282 8.062 -6.588 1.00 91.75 209 MET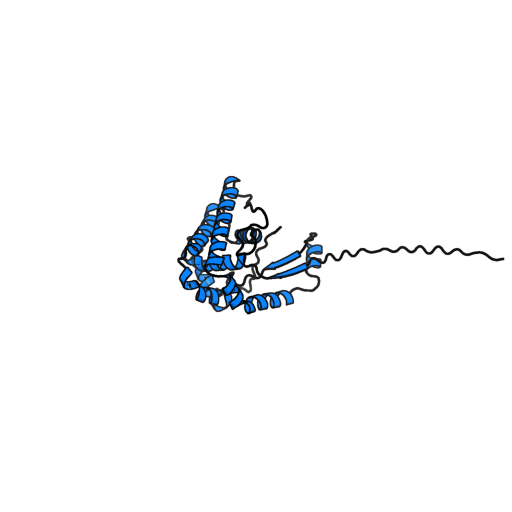 A O 1
ATOM 1732 N N . TRP A 1 210 ? -1.161 8.034 -8.546 1.00 87.81 210 TRP A N 1
ATOM 1733 C CA . TRP A 1 210 ? -0.775 9.432 -8.549 1.00 87.81 210 TRP A CA 1
ATOM 1734 C C . TRP A 1 210 ? -0.745 9.922 -9.998 1.00 87.81 210 TRP A C 1
ATOM 1736 O O . TRP A 1 210 ? 0.076 9.428 -10.774 1.00 87.81 210 TRP A O 1
ATOM 1746 N N . PRO A 1 211 ? -1.651 10.837 -10.389 1.00 84.62 211 PRO A N 1
ATOM 1747 C CA . PRO A 1 211 ? -1.629 11.452 -11.702 1.00 84.62 211 PRO A CA 1
ATOM 1748 C C . PRO A 1 211 ? -0.255 12.047 -11.993 1.00 84.62 211 PRO A C 1
ATOM 1750 O O . PRO A 1 211 ? 0.255 12.839 -11.202 1.00 84.62 211 PRO A O 1
ATOM 1753 N N . ILE A 1 212 ? 0.350 11.646 -13.111 1.00 76.19 212 ILE A N 1
ATOM 1754 C CA . ILE A 1 212 ? 1.584 12.261 -13.595 1.00 76.19 212 ILE A CA 1
ATOM 1755 C C . ILE A 1 212 ? 1.212 13.633 -14.157 1.00 76.19 212 ILE A C 1
ATOM 1757 O O . ILE A 1 212 ? 0.871 13.773 -15.330 1.00 76.19 212 ILE A O 1
ATOM 1761 N N . GLU A 1 213 ? 1.259 14.638 -13.296 1.00 66.94 213 GLU A N 1
ATOM 1762 C CA . GLU A 1 213 ? 1.284 16.046 -13.676 1.00 66.94 213 GLU A CA 1
ATOM 1763 C C . GLU A 1 213 ? 2.752 16.509 -13.605 1.00 66.94 213 GLU A C 1
ATOM 1765 O O . GLU A 1 213 ? 3.502 16.099 -12.719 1.00 66.94 213 GLU A O 1
ATOM 1770 N N . ASP A 1 214 ? 3.207 17.268 -14.605 1.00 57.28 214 ASP A N 1
ATOM 1771 C CA . ASP A 1 214 ? 4.512 17.954 -14.625 1.00 57.28 214 ASP A CA 1
ATOM 1772 C C . ASP A 1 214 ? 5.787 17.105 -14.391 1.00 57.28 214 ASP A C 1
ATOM 1774 O O . ASP 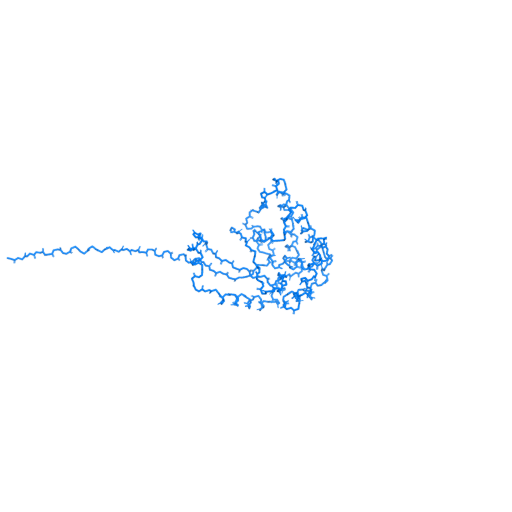A 1 214 ? 6.826 17.629 -13.991 1.00 57.28 214 ASP A O 1
ATOM 1778 N N . ASN A 1 215 ? 5.762 15.802 -14.711 1.00 59.34 215 ASN A N 1
ATOM 1779 C CA . ASN A 1 215 ? 6.848 14.848 -14.412 1.00 59.34 215 ASN A CA 1
ATOM 1780 C C . ASN A 1 215 ? 7.173 14.739 -12.906 1.00 59.34 215 ASN A C 1
ATOM 1782 O O . ASN A 1 215 ? 8.315 14.457 -12.533 1.00 59.34 215 ASN A O 1
ATOM 1786 N N . GLU A 1 216 ? 6.191 14.958 -12.030 1.00 62.44 216 GLU A N 1
ATOM 1787 C CA . GLU A 1 216 ? 6.385 14.799 -10.590 1.00 62.44 216 GLU A CA 1
ATOM 1788 C C . GLU A 1 216 ? 6.523 13.321 -10.190 1.00 62.44 216 GLU A C 1
ATOM 1790 O O . GLU A 1 216 ? 5.684 12.478 -10.513 1.00 62.44 216 GLU A O 1
ATOM 1795 N N . GLY A 1 217 ? 7.567 13.016 -9.416 1.00 61.50 217 GLY A N 1
ATOM 1796 C CA . GLY A 1 217 ? 7.675 11.784 -8.636 1.00 61.50 217 GLY A CA 1
ATOM 1797 C C . GLY A 1 217 ? 7.353 12.066 -7.171 1.00 61.50 217 GLY A C 1
ATOM 1798 O O . GLY A 1 217 ? 7.845 13.046 -6.609 1.00 61.50 217 GLY A O 1
ATOM 1799 N N . ARG A 1 218 ? 6.550 11.211 -6.528 1.00 68.81 218 ARG A N 1
ATOM 1800 C CA . ARG A 1 218 ? 6.296 11.286 -5.081 1.00 68.81 218 ARG A CA 1
ATOM 1801 C C . ARG A 1 218 ? 6.803 10.045 -4.374 1.00 68.81 218 ARG A C 1
ATOM 1803 O O . ARG A 1 218 ? 6.605 8.929 -4.839 1.00 68.81 218 ARG A O 1
ATOM 1810 N N . GLY A 1 219 ? 7.438 10.270 -3.231 1.00 69.19 219 GLY A N 1
ATOM 1811 C CA . GLY A 1 219 ? 7.869 9.229 -2.311 1.00 69.19 219 GLY A CA 1
ATOM 1812 C C . GLY A 1 219 ? 7.314 9.504 -0.922 1.00 69.19 219 GLY A C 1
ATOM 1813 O O . GLY A 1 219 ? 7.153 10.660 -0.530 1.00 69.19 219 GLY A O 1
ATOM 1814 N N . ILE A 1 220 ? 7.031 8.437 -0.182 1.00 77.50 220 ILE A N 1
ATOM 1815 C CA . ILE A 1 220 ? 6.704 8.506 1.240 1.00 77.50 220 ILE A CA 1
ATOM 1816 C C . ILE A 1 220 ? 7.858 7.839 1.977 1.00 77.50 220 ILE A C 1
ATOM 1818 O O . ILE A 1 220 ? 8.171 6.677 1.723 1.00 77.50 220 ILE A O 1
ATOM 1822 N N . ALA A 1 221 ? 8.509 8.584 2.865 1.00 73.50 221 ALA A N 1
ATOM 1823 C CA . ALA A 1 221 ? 9.542 8.038 3.729 1.00 73.50 221 ALA A CA 1
ATOM 1824 C C . ALA A 1 221 ? 8.901 7.480 5.004 1.00 73.50 221 ALA A C 1
ATOM 1826 O O . ALA A 1 221 ? 8.041 8.121 5.608 1.00 73.50 221 ALA A O 1
ATOM 1827 N N . ALA A 1 222 ? 9.342 6.301 5.430 1.00 71.94 222 ALA A N 1
ATOM 1828 C CA . ALA A 1 222 ? 8.965 5.720 6.708 1.00 71.94 222 ALA A CA 1
ATOM 1829 C C . ALA A 1 222 ? 10.187 5.051 7.336 1.00 71.94 222 ALA A C 1
ATOM 1831 O O . ALA A 1 222 ? 10.860 4.250 6.690 1.00 71.94 222 ALA A O 1
ATOM 1832 N N . GLU A 1 223 ? 10.455 5.370 8.600 1.00 71.19 223 GLU A N 1
ATOM 1833 C CA . GLU A 1 223 ? 11.447 4.649 9.392 1.00 71.19 223 GLU A CA 1
ATOM 1834 C C . GLU A 1 223 ? 10.826 3.354 9.925 1.00 71.19 223 GLU A C 1
ATOM 1836 O O . GLU A 1 223 ? 9.753 3.356 10.548 1.00 71.19 223 GLU A O 1
ATOM 1841 N N . VAL A 1 224 ? 11.504 2.244 9.655 1.00 69.25 224 VAL A N 1
ATOM 1842 C CA . VAL A 1 224 ? 11.082 0.887 10.005 1.00 69.25 224 VAL A CA 1
ATOM 1843 C C . VAL A 1 224 ? 12.183 0.220 10.827 1.00 69.25 224 VAL A C 1
ATOM 1845 O O . VAL A 1 224 ? 13.359 0.505 10.611 1.00 69.25 224 VAL A O 1
ATOM 1848 N N . VAL A 1 225 ? 11.780 -0.595 11.807 1.00 61.56 225 VAL A N 1
ATOM 1849 C CA . VAL A 1 225 ? 12.683 -1.294 12.744 1.00 61.56 225 VAL A CA 1
ATOM 1850 C C . VAL A 1 225 ? 13.203 -2.580 12.124 1.00 61.56 225 VAL A C 1
ATOM 1852 O O . VAL A 1 225 ? 12.374 -3.288 11.510 1.00 61.56 225 VAL A O 1
#

Foldseek 3Di:
DDDDDDDDDPPPPPPPPPVPLPAAEAEAAAQLLQLLLLLLLLQLCLAPPCSVVSVVLLVQCLVPQVLSVVSCVLCVVCSVPPSSNLSNVLQNCCCVPVVDHPLLLVAQSQQCDGPLDLHGVDDDWQDDPVDDPVVRRVNSVSSSVSSNVSSVVCVVSVVVVSCVVCVCVRVVVRVVVVVVQDPCNQVVVCVVVVDDDNHHYHHDHSSNGDRCDPVDDDDRDDDYD

Radius of gyration: 24.24 Å; chains: 1; bounding box: 107×32×43 Å

Organism: NCBI:txid651561

Secondary structure (DSSP, 8-state):
----------------------PEEEEE--HHHHHHHHHHHHHGGG-SSSHHHHHHHHHHHHHH-HHHHHHHHHHGGGTTSHHHHHHHHHHHHHHHHH---GGGGHHHHHHBPSTT---BSS------TTS-HHHHHHHHHHHHHHHHHHHHHHHHTTHHHHHHHTHHHHHHHHHHHHHHS-TTHHHHHHHHHS---SEEEEE--TTS-----TT----------